Protein AF-A0A515LBI6-F1 (afdb_monomer)

Sequence (243 aa):
MAADPTYNLTALADRLGVEGRLPALAGKIRRARELHSLHTDLVMALESVAALDNLLLAPTDLSDHGKMITESALLNNAILLYARATKTASDERKGFDPRPRFDERQKAIHRELCDLRDAAIAHFGSGGVYSGEWQAELSILQFRGEDAKVAVVTRRQTVDKGLVKRVRAQIEAALPHFRDAYLGSLDELTDALQLEADTNADFSDEIGQHPLNLALFMKSEQAADEARRSFDSEHARGAVAHS

Secondary structure (DSSP, 8-state):
-PPPPPB-HHHHHHHHHHHT--HHHHHHHHHHHHHHHHHHHHHHHHHHHHHHHHHHHS---TT-HHHHHHHHHHHHHHHHHHHHHH-TTSGGGTT---GGGS-HHHHHHHHHHHHHHHS-GGG--S-SS--S-SEEEEEEEEEETTEEEEEEEEEE----HHHHHHHHHHHHHHHHHHHHHHHHHHHHHHHHHHHHHHH-TTHHHHHHTSB--HHHHTTSHHHHHHHHHHTTTTT--------

pLDDT: mean 85.32, std 14.06, range [39.69, 97.94]

Radius of gyration: 24.5 Å; Cα contacts (8 Å, |Δi|>4): 237; chains: 1; bounding box: 66×39×68 Å

Nearest PDB structures (foldseek):
  8ieq-assembly1_A  TM=2.342E-01  e=9.214E-01  Homo sapiens
  4uc7-assembly1_A  TM=1.444E-01  e=1.066E+00  Human respiratory syncytial virus A2
  5a7d-assembly4_N  TM=3.416E-01  e=6.768E+00  Drosophila melanogaster
  4rnd-assembly1_A  TM=1.640E-01  e=3.108E+00  Saccharomyces cerevisiae S288C
  6wzg-assembly1_R  TM=1.376E-01  e=6.140E+00  Homo sapiens

Structure (mmCIF, N/CA/C/O backbone):
data_AF-A0A515LBI6-F1
#
_entry.id   AF-A0A515LBI6-F1
#
loop_
_atom_site.group_PDB
_atom_site.id
_atom_site.type_symbol
_atom_site.label_atom_id
_atom_site.label_alt_id
_atom_site.label_comp_id
_atom_site.label_asym_id
_atom_site.label_entity_id
_atom_site.label_seq_id
_atom_site.pdbx_PDB_ins_code
_atom_site.Cartn_x
_atom_site.Cartn_y
_atom_site.Cartn_z
_atom_site.occupancy
_atom_site.B_iso_or_equiv
_atom_site.auth_seq_id
_atom_site.auth_comp_id
_atom_site.auth_asym_id
_atom_site.auth_atom_id
_atom_site.pdbx_PDB_model_num
ATOM 1 N N . MET A 1 1 ? 3.483 21.268 26.890 1.00 42.78 1 MET A N 1
ATOM 2 C CA . MET A 1 1 ? 2.192 20.552 26.861 1.00 42.78 1 MET A CA 1
ATOM 3 C C . MET A 1 1 ? 2.514 19.087 27.041 1.00 42.78 1 MET A C 1
ATOM 5 O O . MET A 1 1 ? 3.472 18.641 26.419 1.00 42.78 1 MET A O 1
ATOM 9 N N . ALA A 1 2 ? 1.834 18.380 27.944 1.00 49.00 2 ALA A N 1
ATOM 10 C CA . ALA A 1 2 ? 1.951 16.924 27.957 1.00 49.00 2 ALA A CA 1
ATOM 11 C C . ALA A 1 2 ? 1.473 16.425 26.587 1.00 49.00 2 ALA A C 1
ATOM 13 O O . ALA A 1 2 ? 0.470 16.930 26.091 1.00 49.00 2 ALA A O 1
ATOM 14 N N . ALA A 1 3 ? 2.235 15.543 25.942 1.00 59.62 3 ALA A N 1
ATOM 15 C CA . ALA A 1 3 ? 1.787 14.930 24.699 1.00 59.62 3 ALA A CA 1
ATOM 16 C C . ALA A 1 3 ? 0.520 14.119 24.996 1.00 59.62 3 ALA A C 1
ATOM 18 O O . ALA A 1 3 ? 0.499 13.391 25.992 1.00 59.62 3 ALA A O 1
ATOM 19 N N . ASP A 1 4 ? -0.508 14.256 24.159 1.00 69.44 4 ASP A N 1
ATOM 20 C CA . ASP A 1 4 ? -1.747 13.502 24.327 1.00 69.44 4 ASP A CA 1
ATOM 21 C C . ASP A 1 4 ? -1.441 11.995 24.363 1.00 69.44 4 ASP A C 1
ATOM 23 O O . ASP A 1 4 ? -0.626 11.503 23.562 1.00 69.44 4 ASP A O 1
ATOM 27 N N . PRO A 1 5 ? -2.028 11.247 25.314 1.00 82.00 5 PRO A N 1
ATOM 28 C CA . PRO A 1 5 ? -1.739 9.832 25.462 1.00 82.00 5 PRO A CA 1
ATOM 29 C C . PRO A 1 5 ? -2.198 9.073 24.212 1.00 82.00 5 PRO A C 1
ATOM 31 O O . PRO A 1 5 ? -3.344 9.166 23.785 1.00 82.00 5 PRO A O 1
ATOM 34 N N . THR A 1 6 ? -1.282 8.315 23.607 1.00 89.62 6 THR A N 1
ATOM 35 C CA . THR A 1 6 ? -1.565 7.434 22.466 1.00 89.62 6 THR A CA 1
ATOM 36 C C . THR A 1 6 ? -1.642 5.994 22.963 1.00 89.62 6 THR A C 1
ATOM 38 O O . THR A 1 6 ? -0.788 5.574 23.744 1.00 89.62 6 THR A O 1
ATOM 41 N N . TYR A 1 7 ? -2.618 5.218 22.489 1.00 93.75 7 TYR A N 1
ATOM 42 C CA . TYR A 1 7 ? -2.823 3.825 22.902 1.00 93.75 7 TYR A CA 1
ATOM 43 C C . TYR A 1 7 ? -2.669 2.850 21.731 1.00 93.75 7 TYR A C 1
ATOM 45 O O . TYR A 1 7 ? -2.920 3.181 20.572 1.00 93.75 7 TYR A O 1
ATOM 53 N N . ASN A 1 8 ? -2.240 1.626 22.028 1.00 94.62 8 ASN A N 1
ATOM 54 C CA . ASN A 1 8 ? -1.986 0.581 21.048 1.00 94.62 8 ASN A CA 1
ATOM 55 C C . ASN A 1 8 ? -3.197 -0.353 20.908 1.00 94.62 8 ASN A C 1
ATOM 57 O O . ASN A 1 8 ? -3.261 -1.414 21.533 1.00 94.62 8 ASN A O 1
ATOM 61 N N . LEU A 1 9 ? -4.126 0.005 20.019 1.00 95.62 9 LEU A N 1
ATOM 62 C CA . LEU A 1 9 ? -5.296 -0.830 19.728 1.00 95.62 9 LEU A CA 1
ATOM 63 C C . LEU A 1 9 ? -4.926 -2.200 19.137 1.00 95.62 9 LEU A C 1
ATOM 65 O O . LEU A 1 9 ? -5.664 -3.161 19.326 1.00 95.62 9 LEU A O 1
ATOM 69 N N . THR A 1 10 ? -3.772 -2.334 18.468 1.00 95.56 10 THR A N 1
ATOM 70 C CA . THR A 1 10 ? -3.303 -3.651 17.999 1.00 95.56 10 THR A CA 1
ATOM 71 C C . THR A 1 10 ? -3.008 -4.574 19.180 1.00 95.56 10 THR A C 1
ATOM 73 O O . THR A 1 10 ? -3.482 -5.706 19.196 1.00 95.56 10 THR A O 1
ATOM 76 N N . ALA A 1 11 ? -2.286 -4.082 20.191 1.00 95.94 11 ALA A N 1
ATOM 77 C CA . ALA A 1 11 ? -1.997 -4.859 21.396 1.00 95.94 11 ALA A CA 1
ATOM 78 C C . ALA A 1 11 ? -3.281 -5.234 22.155 1.00 95.94 11 ALA A C 1
ATOM 80 O O . ALA A 1 11 ? -3.401 -6.368 22.621 1.00 95.94 11 ALA A O 1
ATOM 81 N N . LEU A 1 12 ? -4.255 -4.318 22.217 1.00 96.38 12 LEU A N 1
ATOM 82 C CA . LEU A 1 12 ? -5.585 -4.601 22.757 1.00 96.38 12 LEU A CA 1
ATOM 83 C C . LEU A 1 12 ? -6.277 -5.733 21.979 1.00 96.38 12 LEU A C 1
ATOM 85 O O . LEU A 1 12 ? -6.711 -6.713 22.576 1.00 96.38 12 LEU A O 1
ATOM 89 N N . ALA A 1 13 ? -6.342 -5.648 20.646 1.00 96.38 13 ALA A N 1
ATOM 90 C CA . ALA A 1 13 ? -6.991 -6.664 19.813 1.00 96.38 13 ALA A CA 1
ATOM 91 C C . ALA A 1 13 ? -6.342 -8.050 19.945 1.00 96.38 13 ALA A C 1
ATOM 93 O O . ALA A 1 13 ? -7.039 -9.070 19.931 1.00 96.38 13 ALA A O 1
ATOM 94 N N . ASP A 1 14 ? -5.016 -8.103 20.065 1.00 96.00 14 ASP A N 1
ATOM 95 C CA . ASP A 1 14 ? -4.280 -9.350 20.264 1.00 96.00 14 ASP A CA 1
ATOM 96 C C . ASP A 1 14 ? -4.600 -9.970 21.626 1.00 96.00 14 ASP A C 1
ATOM 98 O O . ASP A 1 14 ? -4.930 -11.157 21.686 1.00 96.00 14 ASP A O 1
ATOM 102 N N . ARG A 1 15 ? -4.621 -9.166 22.696 1.00 96.44 15 ARG A N 1
ATOM 103 C CA . ARG A 1 15 ? -5.039 -9.614 24.030 1.00 96.44 15 ARG A CA 1
ATOM 104 C C . ARG A 1 15 ? -6.483 -10.113 24.044 1.00 96.44 15 ARG A C 1
ATOM 106 O O . ARG A 1 15 ? -6.723 -11.234 24.484 1.00 96.44 15 ARG A O 1
ATOM 113 N N . LEU A 1 16 ? -7.421 -9.332 23.504 1.00 95.44 16 LEU A N 1
ATOM 114 C CA . LEU A 1 16 ? -8.831 -9.717 23.374 1.00 95.44 16 LEU A CA 1
ATOM 115 C C . LEU A 1 16 ? -8.979 -11.045 22.616 1.00 95.44 16 LEU A C 1
ATOM 117 O O . LEU A 1 16 ? -9.766 -11.904 23.004 1.00 95.44 16 LEU A O 1
ATOM 121 N N . GLY A 1 17 ? -8.165 -11.255 21.576 1.00 93.19 17 GLY A N 1
ATOM 122 C CA . GLY A 1 17 ? -8.112 -12.514 20.835 1.00 93.19 17 GLY A CA 1
ATOM 123 C C . GLY A 1 17 ? -7.633 -13.703 21.671 1.00 93.19 17 GLY A C 1
ATOM 124 O O . GLY A 1 17 ? -8.257 -14.760 21.616 1.00 93.19 17 GLY A O 1
ATOM 125 N N . VAL A 1 18 ? -6.558 -13.536 22.447 1.00 95.50 18 VAL A N 1
ATOM 126 C CA . VAL A 1 18 ? -6.026 -14.581 23.345 1.00 95.50 18 VAL A CA 1
ATOM 127 C C . VAL A 1 18 ? -7.024 -14.925 24.452 1.00 95.50 18 VAL A C 1
ATOM 129 O O . VAL A 1 18 ? -7.194 -16.094 24.788 1.00 95.50 18 VAL A O 1
ATOM 132 N N . GLU A 1 19 ? -7.710 -13.919 24.991 1.00 96.00 19 GLU A N 1
ATOM 133 C CA . GLU A 1 19 ? -8.706 -14.079 26.054 1.00 96.00 19 GLU A CA 1
ATOM 134 C C . GLU A 1 19 ? -10.083 -14.536 25.536 1.00 96.00 19 GLU A C 1
ATOM 136 O O . GLU A 1 19 ? -10.960 -14.868 26.332 1.00 96.00 19 GLU A O 1
ATOM 141 N N . GLY A 1 20 ? -10.301 -14.557 24.215 1.00 94.94 20 GLY A N 1
ATOM 142 C CA . GLY A 1 20 ? -11.592 -14.898 23.608 1.00 94.94 20 GLY A CA 1
ATOM 143 C C . GLY A 1 20 ? -12.695 -13.858 23.854 1.00 94.94 20 GLY A C 1
ATOM 144 O O . GLY A 1 20 ? -13.879 -14.191 23.792 1.00 94.94 20 GLY A O 1
ATOM 145 N N . ARG A 1 21 ? -12.323 -12.606 24.140 1.00 95.56 21 ARG A N 1
ATOM 146 C CA . ARG A 1 21 ? -13.229 -11.491 24.455 1.00 95.56 21 ARG A CA 1
ATOM 147 C C . ARG A 1 21 ? -13.410 -10.576 23.248 1.00 95.56 21 ARG A C 1
ATOM 149 O O . ARG A 1 21 ? -12.524 -10.466 22.406 1.00 95.56 21 ARG A O 1
ATOM 156 N N . LEU A 1 22 ? -14.573 -9.926 23.168 1.00 95.06 22 LEU A N 1
ATOM 157 C CA . LEU A 1 22 ? -14.917 -8.920 22.150 1.00 95.06 22 LEU A CA 1
ATOM 158 C C . LEU A 1 22 ? -14.420 -9.270 20.723 1.00 95.06 22 LEU A C 1
ATOM 160 O O . LEU A 1 22 ? -13.763 -8.451 20.070 1.00 95.06 22 LEU A O 1
ATOM 164 N N . PRO A 1 23 ? -14.707 -10.482 20.199 1.00 95.50 23 PRO A N 1
ATOM 165 C CA . PRO A 1 23 ? -14.128 -10.948 18.937 1.00 95.50 23 PRO A CA 1
ATOM 166 C C . PRO A 1 23 ? -14.504 -10.056 17.745 1.00 95.50 23 PRO A C 1
ATOM 168 O O . PRO A 1 23 ? -13.722 -9.925 16.803 1.00 95.50 23 PRO A O 1
ATOM 171 N N . ALA A 1 24 ? -15.674 -9.410 17.798 1.00 95.12 24 ALA A N 1
ATOM 172 C CA . ALA A 1 24 ? -16.118 -8.455 16.790 1.00 95.12 24 ALA A CA 1
ATOM 173 C C . ALA A 1 24 ? -15.231 -7.197 16.752 1.00 95.12 24 ALA A C 1
ATOM 175 O O . ALA A 1 24 ? -14.753 -6.826 15.679 1.00 95.12 24 ALA A O 1
ATOM 176 N N . LEU A 1 25 ? -14.950 -6.583 17.909 1.00 96.12 25 LEU A N 1
ATOM 177 C CA . LEU A 1 25 ? -14.071 -5.415 18.006 1.00 96.12 25 LEU A CA 1
ATOM 178 C C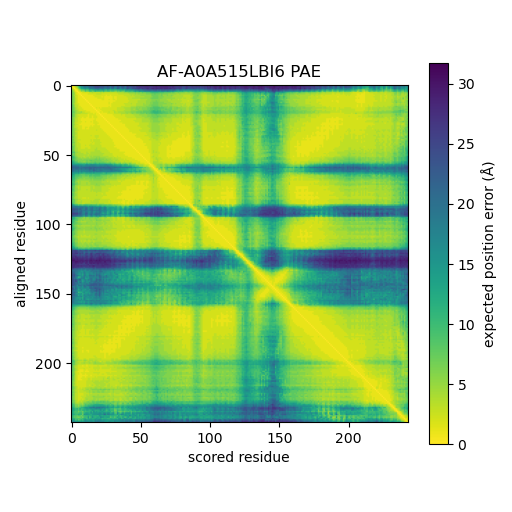 . LEU A 1 25 ? -12.638 -5.764 17.590 1.00 96.12 25 LEU A C 1
ATOM 180 O O . LEU A 1 25 ? -12.054 -5.084 16.746 1.00 96.12 25 LEU A O 1
ATOM 184 N N . ALA A 1 26 ? -12.086 -6.862 18.119 1.00 95.88 26 ALA A N 1
ATOM 185 C CA . ALA A 1 26 ? -10.747 -7.317 17.751 1.00 95.88 26 ALA A CA 1
ATOM 186 C C . ALA A 1 26 ? -10.632 -7.575 16.235 1.00 95.88 26 ALA A C 1
ATOM 188 O O . ALA A 1 26 ? -9.617 -7.248 15.616 1.00 95.88 26 ALA A O 1
ATOM 189 N N . GLY A 1 27 ? -11.688 -8.117 15.618 1.00 94.38 27 GLY A N 1
ATOM 190 C CA . GLY A 1 27 ? -11.795 -8.272 14.168 1.00 94.38 27 GLY A CA 1
ATOM 191 C C . GLY A 1 27 ? -11.756 -6.939 13.416 1.00 94.38 27 GLY A C 1
ATOM 192 O O . GLY A 1 27 ? -10.995 -6.812 12.458 1.00 94.38 27 GLY A O 1
ATOM 193 N N . LYS 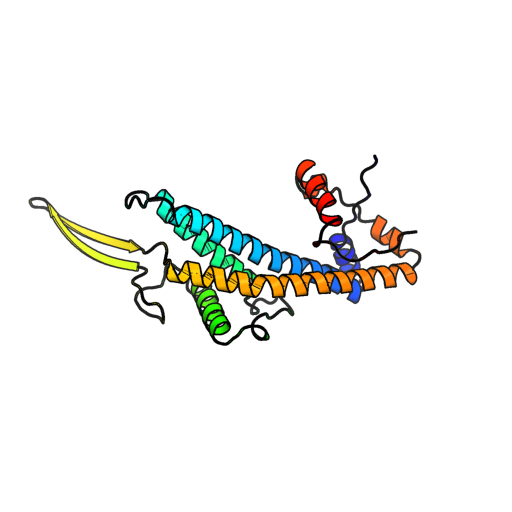A 1 28 ? -12.513 -5.931 13.867 1.00 95.50 28 LYS A N 1
ATOM 194 C CA . LYS A 1 28 ? -12.540 -4.589 13.255 1.00 95.50 28 LYS A CA 1
ATOM 195 C C . LYS A 1 28 ? -11.197 -3.867 13.356 1.00 95.50 28 LYS A C 1
ATOM 197 O O . LYS A 1 28 ? -10.741 -3.313 12.359 1.00 95.50 28 LYS A O 1
ATOM 202 N N . ILE A 1 29 ? -10.511 -3.956 14.500 1.00 95.38 29 ILE A N 1
ATOM 203 C CA . ILE A 1 29 ? -9.164 -3.385 14.671 1.00 95.38 29 ILE A CA 1
ATOM 204 C C . ILE A 1 29 ? -8.184 -3.997 13.661 1.00 95.38 29 ILE A C 1
ATOM 206 O O . ILE A 1 29 ? -7.480 -3.276 12.948 1.00 95.38 29 ILE A O 1
ATOM 210 N N . ARG A 1 30 ? -8.151 -5.335 13.563 1.00 93.75 30 ARG A N 1
ATOM 211 C CA . ARG A 1 30 ? -7.278 -6.034 12.604 1.00 93.75 30 ARG A CA 1
ATOM 212 C C . ARG A 1 30 ? -7.617 -5.650 11.169 1.00 93.75 30 ARG A C 1
ATOM 214 O O . ARG A 1 30 ? -6.712 -5.355 10.392 1.00 93.75 30 ARG A O 1
ATOM 221 N N . ARG A 1 31 ? -8.910 -5.580 10.846 1.00 92.12 31 ARG A N 1
ATOM 222 C CA . ARG A 1 31 ? -9.388 -5.236 9.510 1.00 92.12 31 ARG A CA 1
ATOM 223 C C . ARG A 1 31 ? -8.983 -3.827 9.079 1.00 92.12 31 ARG A C 1
ATOM 225 O O . ARG A 1 31 ? -8.510 -3.661 7.955 1.00 92.12 31 ARG A O 1
ATOM 232 N N . ALA A 1 32 ? -9.125 -2.835 9.957 1.00 93.12 32 ALA A N 1
ATOM 233 C CA . ALA A 1 32 ? -8.705 -1.465 9.672 1.00 93.12 32 ALA A CA 1
ATOM 234 C C . ALA A 1 32 ? -7.196 -1.385 9.391 1.00 93.12 32 ALA A C 1
ATOM 236 O O . ALA A 1 32 ? -6.773 -0.762 8.415 1.00 93.12 32 ALA A O 1
ATOM 237 N N . ARG A 1 33 ? -6.382 -2.096 10.184 1.00 92.00 33 ARG A N 1
ATOM 238 C CA . ARG A 1 33 ? -4.928 -2.195 9.977 1.00 92.00 33 ARG A CA 1
ATOM 239 C C . ARG A 1 33 ? -4.570 -2.862 8.646 1.00 92.00 33 ARG A C 1
ATOM 241 O O . ARG A 1 33 ? -3.693 -2.376 7.937 1.00 92.00 33 ARG A O 1
ATOM 248 N N . GLU A 1 34 ? -5.226 -3.969 8.306 1.00 90.88 34 GLU A N 1
ATOM 249 C CA . GLU A 1 34 ? -5.017 -4.674 7.036 1.00 90.88 34 GLU A CA 1
ATOM 250 C C . GLU A 1 34 ? -5.327 -3.770 5.838 1.00 90.88 34 GLU A C 1
ATOM 252 O O . GLU A 1 34 ? -4.499 -3.635 4.940 1.00 90.88 34 GLU A O 1
ATOM 257 N N . LEU A 1 35 ? -6.487 -3.105 5.836 1.00 92.38 35 LEU A N 1
ATOM 258 C CA . LEU A 1 35 ? -6.879 -2.196 4.756 1.00 92.38 35 LEU A CA 1
ATOM 259 C C . LEU A 1 35 ? -5.941 -0.992 4.643 1.00 92.38 35 LEU A C 1
ATOM 261 O O . LEU A 1 35 ? -5.572 -0.624 3.527 1.00 92.38 35 LEU A O 1
ATOM 265 N N . HIS A 1 36 ? -5.499 -0.432 5.772 1.00 92.38 36 HIS A N 1
ATOM 266 C CA . HIS A 1 36 ? -4.485 0.619 5.780 1.00 92.38 36 HIS A CA 1
ATOM 267 C C . HIS A 1 36 ? -3.175 0.145 5.132 1.00 92.38 36 HIS A C 1
ATOM 269 O O . HIS A 1 36 ? -2.624 0.841 4.285 1.00 92.38 36 HIS A O 1
ATOM 275 N N . SER A 1 37 ? -2.706 -1.065 5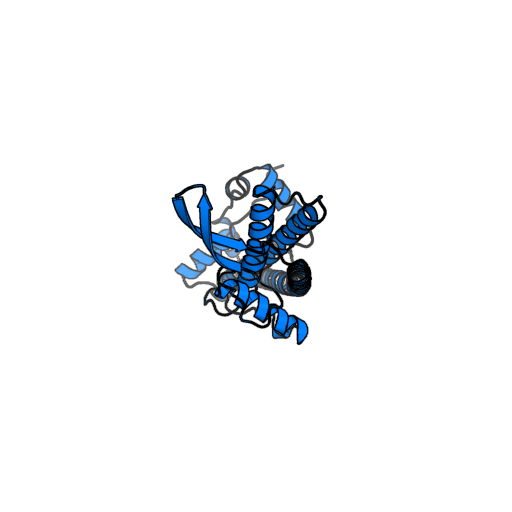.459 1.00 92.50 37 SER A N 1
ATOM 276 C CA . SER A 1 37 ? -1.502 -1.639 4.844 1.00 92.50 37 SER A CA 1
ATOM 277 C C . SER A 1 37 ? -1.642 -1.789 3.326 1.00 92.50 37 SER A C 1
ATOM 279 O O . SER A 1 37 ? -0.722 -1.436 2.595 1.00 92.50 37 SER A O 1
ATOM 281 N N . LEU A 1 38 ? -2.786 -2.282 2.838 1.00 92.62 38 LEU A N 1
ATOM 282 C CA . LEU A 1 38 ? -3.031 -2.443 1.398 1.00 92.62 38 LEU A CA 1
ATOM 283 C C . LEU A 1 38 ? -3.128 -1.090 0.675 1.00 92.62 38 LEU A C 1
ATOM 285 O O . LEU A 1 38 ? -2.668 -0.958 -0.458 1.00 92.62 38 LEU A O 1
ATOM 289 N N . HIS A 1 39 ? -3.707 -0.077 1.322 1.00 94.19 39 HIS A N 1
ATOM 290 C CA . HIS A 1 39 ? -3.714 1.288 0.804 1.00 94.19 39 HIS A CA 1
ATOM 291 C C . HIS A 1 39 ? -2.287 1.851 0.699 1.00 94.19 39 HIS A C 1
ATOM 293 O O . HIS A 1 39 ? -1.906 2.361 -0.354 1.00 94.19 39 HIS A O 1
ATOM 299 N N . THR A 1 40 ? -1.476 1.701 1.748 1.00 94.19 40 THR A N 1
ATOM 300 C CA . THR A 1 40 ? -0.077 2.157 1.769 1.00 94.19 40 THR A CA 1
ATOM 301 C C . THR A 1 40 ? 0.764 1.489 0.680 1.00 94.19 40 THR A C 1
ATOM 303 O O . THR A 1 40 ? 1.585 2.153 0.050 1.00 94.19 40 THR A O 1
ATOM 306 N N . ASP A 1 41 ? 0.518 0.214 0.371 1.00 95.75 41 ASP A N 1
ATOM 307 C CA . ASP A 1 41 ? 1.153 -0.465 -0.765 1.00 95.75 41 ASP A CA 1
ATOM 308 C C . ASP A 1 41 ? 0.884 0.243 -2.094 1.00 95.75 41 ASP A C 1
ATOM 310 O O . ASP A 1 41 ? 1.805 0.431 -2.889 1.00 95.75 41 ASP A O 1
ATOM 314 N N . LEU A 1 42 ? -0.361 0.662 -2.338 1.00 96.88 42 LEU A N 1
ATOM 315 C CA . LEU A 1 42 ? -0.724 1.386 -3.557 1.00 96.88 42 LEU A CA 1
ATOM 316 C C . LEU A 1 42 ? -0.131 2.795 -3.596 1.00 96.88 42 LEU A C 1
ATOM 318 O O . LEU A 1 42 ? 0.281 3.232 -4.670 1.00 96.88 42 LEU A O 1
ATOM 322 N N . VAL A 1 43 ? -0.038 3.481 -2.452 1.00 97.12 43 VAL A N 1
ATOM 323 C CA . VAL A 1 43 ? 0.651 4.779 -2.354 1.00 97.12 43 VAL A CA 1
ATOM 324 C C . VAL A 1 43 ? 2.124 4.623 -2.733 1.00 97.12 43 VAL A C 1
ATOM 326 O O . VAL A 1 43 ? 2.590 5.279 -3.662 1.00 97.12 43 VAL A O 1
ATOM 329 N N . MET A 1 44 ? 2.834 3.678 -2.111 1.00 97.75 44 MET A N 1
ATOM 330 C CA . MET A 1 44 ? 4.243 3.406 -2.423 1.00 97.75 44 MET A CA 1
ATOM 331 C C . MET A 1 44 ? 4.442 2.933 -3.873 1.00 97.75 44 MET A C 1
ATOM 333 O O . MET A 1 44 ? 5.457 3.241 -4.505 1.00 97.75 44 MET A O 1
ATOM 337 N N . ALA A 1 45 ? 3.480 2.191 -4.433 1.00 97.88 45 ALA A N 1
ATOM 338 C CA . ALA A 1 45 ? 3.505 1.805 -5.840 1.00 97.88 45 ALA A CA 1
ATOM 339 C C . ALA A 1 45 ? 3.406 3.038 -6.752 1.00 97.88 45 ALA A C 1
ATOM 341 O O . ALA A 1 45 ? 4.186 3.162 -7.696 1.00 97.88 45 ALA A O 1
ATOM 342 N N . LEU A 1 46 ? 2.493 3.969 -6.456 1.00 97.88 46 LEU A N 1
ATOM 343 C CA . LEU A 1 46 ? 2.330 5.210 -7.214 1.00 97.88 46 LEU A CA 1
ATOM 344 C C . LEU A 1 46 ? 3.577 6.099 -7.129 1.00 97.88 46 LEU A C 1
ATOM 346 O O . LEU A 1 46 ? 4.024 6.623 -8.150 1.00 97.88 46 LEU A O 1
ATOM 350 N N . GLU A 1 47 ? 4.169 6.222 -5.942 1.00 97.81 47 GLU A N 1
ATOM 351 C CA . GLU A 1 47 ? 5.430 6.941 -5.724 1.00 97.81 47 GLU A CA 1
ATOM 352 C C . GLU A 1 47 ? 6.586 6.312 -6.511 1.00 97.81 47 GLU A C 1
ATOM 354 O O . GLU A 1 47 ? 7.362 7.027 -7.145 1.00 97.81 47 GLU A O 1
ATOM 359 N N . SER A 1 48 ? 6.658 4.977 -6.559 1.00 97.88 48 SER A N 1
ATOM 360 C CA . SER A 1 48 ? 7.657 4.258 -7.362 1.00 97.88 48 SER A CA 1
ATOM 361 C C . SER A 1 48 ? 7.521 4.581 -8.853 1.00 97.88 48 SER A C 1
ATOM 363 O O . SER A 1 48 ? 8.520 4.817 -9.533 1.00 97.88 48 SER A O 1
ATOM 365 N N . VAL A 1 49 ? 6.288 4.651 -9.370 1.00 96.69 49 VAL A N 1
ATOM 366 C CA . VAL A 1 49 ? 6.038 5.030 -10.771 1.00 96.69 49 VAL A CA 1
ATOM 367 C C . VAL A 1 49 ? 6.313 6.515 -11.016 1.00 96.69 49 VAL A C 1
ATOM 369 O O . VAL A 1 49 ? 6.828 6.870 -12.071 1.00 96.69 49 VAL A O 1
ATOM 372 N N . ALA A 1 50 ? 6.027 7.398 -10.056 1.00 96.06 50 ALA A N 1
ATOM 373 C CA . ALA A 1 50 ? 6.377 8.817 -10.151 1.00 96.06 50 ALA A CA 1
ATOM 374 C C . ALA A 1 50 ? 7.894 9.041 -10.191 1.00 96.06 50 ALA A C 1
ATOM 376 O O . ALA A 1 50 ? 8.380 9.798 -11.032 1.00 96.06 50 ALA A O 1
ATOM 377 N N . ALA A 1 51 ? 8.651 8.337 -9.348 1.00 95.94 51 ALA A N 1
ATOM 378 C CA . ALA A 1 51 ? 10.108 8.345 -9.401 1.00 95.94 51 ALA A CA 1
ATOM 379 C C . ALA A 1 51 ? 10.626 7.820 -10.751 1.00 95.94 51 ALA A C 1
ATOM 381 O O . ALA A 1 51 ? 11.536 8.410 -11.334 1.00 95.94 51 ALA A O 1
ATOM 382 N N . LEU A 1 52 ? 10.012 6.756 -11.282 1.00 94.62 52 LEU A N 1
ATOM 383 C CA . LEU A 1 52 ? 10.360 6.212 -12.593 1.00 94.62 52 LEU A CA 1
ATOM 384 C C . LEU A 1 52 ? 10.090 7.210 -13.725 1.00 94.62 52 LEU A C 1
ATOM 386 O O . LEU A 1 52 ? 10.956 7.413 -14.570 1.00 94.62 52 LEU A O 1
ATOM 390 N N . ASP A 1 53 ? 8.932 7.872 -13.732 1.00 92.88 53 ASP A N 1
ATOM 391 C CA . ASP A 1 53 ? 8.615 8.883 -14.745 1.00 92.88 53 ASP A CA 1
ATOM 392 C C . ASP A 1 53 ? 9.640 10.026 -14.739 1.00 92.88 53 ASP A C 1
ATOM 394 O O . ASP A 1 53 ? 10.090 10.448 -15.804 1.00 92.88 53 ASP A O 1
ATOM 398 N N . ASN A 1 54 ? 10.098 10.459 -13.560 1.00 91.44 54 ASN A N 1
ATOM 399 C CA . ASN A 1 54 ? 11.158 11.464 -13.449 1.00 91.44 54 ASN A CA 1
ATOM 400 C C . ASN A 1 54 ? 12.483 10.993 -14.077 1.00 91.44 54 ASN A C 1
ATOM 402 O O . ASN A 1 54 ? 13.142 11.769 -14.771 1.00 91.44 54 ASN A O 1
ATOM 406 N N . LEU A 1 55 ? 12.866 9.724 -13.893 1.00 90.44 55 LEU A N 1
ATOM 407 C CA . LEU A 1 55 ? 14.064 9.156 -14.529 1.00 90.44 55 LEU A CA 1
ATOM 408 C C . LEU A 1 55 ? 13.922 9.047 -16.053 1.00 90.44 55 LEU A C 1
ATOM 410 O O . LEU A 1 55 ? 14.878 9.315 -16.788 1.00 90.44 55 LEU A O 1
ATOM 414 N N . LEU A 1 56 ? 12.724 8.708 -16.534 1.00 87.56 56 LEU A N 1
ATOM 415 C CA . LEU A 1 56 ? 12.424 8.577 -17.961 1.00 87.56 56 LEU A CA 1
ATOM 416 C C . LEU A 1 56 ? 12.394 9.925 -18.703 1.00 87.56 56 LEU A C 1
ATOM 418 O O . LEU A 1 56 ? 12.522 9.936 -19.932 1.00 87.56 56 LEU A O 1
ATOM 422 N N . LEU A 1 57 ? 12.224 11.043 -17.986 1.00 87.19 57 LEU A N 1
ATOM 423 C CA . LEU A 1 57 ? 12.328 12.403 -18.530 1.00 87.19 57 LEU A CA 1
ATOM 424 C C . LEU A 1 57 ? 13.782 12.863 -18.707 1.00 87.19 57 LEU A C 1
ATOM 426 O O . LEU A 1 57 ? 14.053 13.709 -19.561 1.00 87.19 57 LEU A O 1
ATOM 430 N N . ALA A 1 58 ? 14.722 12.315 -17.932 1.00 83.44 58 ALA A N 1
ATOM 431 C CA . ALA A 1 58 ? 16.136 12.643 -18.067 1.00 83.44 58 ALA A CA 1
ATOM 432 C C . ALA A 1 58 ? 16.713 12.071 -19.382 1.00 83.44 58 ALA A C 1
ATOM 434 O O . ALA A 1 58 ? 16.325 10.966 -19.787 1.00 83.44 58 ALA A O 1
ATOM 435 N N . PRO A 1 59 ? 17.675 12.761 -20.035 1.00 77.06 59 PRO A N 1
ATOM 436 C CA . PRO A 1 59 ? 18.361 12.249 -21.220 1.00 77.06 59 PRO A CA 1
ATOM 437 C C . PRO A 1 59 ? 18.833 10.802 -21.027 1.00 77.06 59 PRO A C 1
ATOM 439 O O . PRO A 1 59 ? 19.245 10.397 -19.937 1.00 77.06 59 PRO A O 1
ATOM 442 N N . THR A 1 60 ? 18.710 9.989 -22.074 1.00 71.94 60 THR A N 1
ATOM 443 C CA . THR A 1 60 ? 19.105 8.577 -22.018 1.00 71.94 60 THR A CA 1
ATOM 444 C C . THR A 1 60 ? 20.556 8.445 -22.452 1.00 71.94 60 THR A C 1
ATOM 446 O O . THR A 1 60 ? 20.852 8.546 -23.640 1.00 71.94 60 THR A O 1
ATOM 449 N N . ASP A 1 61 ? 21.445 8.202 -21.494 1.00 77.06 61 ASP A N 1
ATOM 450 C CA . ASP A 1 61 ? 22.754 7.624 -21.774 1.00 77.06 61 ASP A CA 1
ATOM 451 C C . ASP A 1 61 ? 22.596 6.099 -21.809 1.00 77.06 61 ASP A C 1
ATOM 453 O O . ASP A 1 61 ? 22.300 5.463 -20.799 1.00 77.06 61 ASP A O 1
ATOM 457 N N . LEU A 1 62 ? 22.755 5.507 -22.995 1.00 69.81 62 LEU A N 1
ATOM 458 C CA . LEU A 1 62 ? 22.625 4.059 -23.197 1.00 69.81 62 LEU A CA 1
ATOM 459 C C . LEU A 1 62 ? 23.747 3.256 -22.519 1.00 69.81 62 LEU A C 1
ATOM 461 O O . LEU A 1 62 ? 23.669 2.031 -22.475 1.00 69.81 62 LEU A O 1
ATOM 465 N N . SER A 1 63 ? 24.780 3.923 -22.002 1.00 75.69 63 SER A N 1
ATOM 466 C CA . SER A 1 63 ? 25.850 3.311 -21.215 1.00 75.69 63 SER A CA 1
AT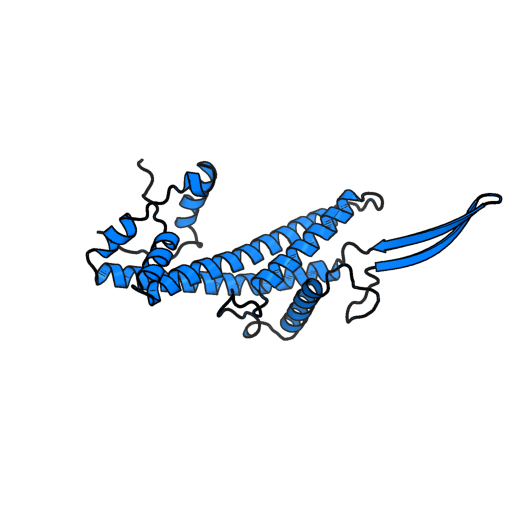OM 467 C C . SER A 1 63 ? 25.644 3.432 -19.699 1.00 75.69 63 SER A C 1
ATOM 469 O O . SER A 1 63 ? 26.387 2.808 -18.933 1.00 75.69 63 SER A O 1
ATOM 471 N N . ASP A 1 64 ? 24.614 4.156 -19.246 1.00 82.88 64 ASP A N 1
ATOM 472 C CA . ASP A 1 64 ? 24.300 4.305 -17.825 1.00 82.88 64 ASP A CA 1
ATOM 473 C C . ASP A 1 64 ? 23.530 3.084 -17.295 1.00 82.88 64 ASP A C 1
ATOM 475 O O . ASP A 1 64 ? 22.302 3.051 -17.167 1.00 82.88 64 ASP A O 1
ATOM 479 N N . HIS A 1 65 ? 24.296 2.045 -16.970 1.00 81.81 65 HIS A N 1
ATOM 480 C CA . HIS A 1 65 ? 23.784 0.807 -16.391 1.00 81.81 65 HIS A CA 1
ATOM 481 C C . HIS A 1 65 ? 23.087 1.049 -15.041 1.00 81.81 65 HIS A C 1
ATOM 483 O O . HIS A 1 65 ? 22.134 0.344 -14.712 1.00 81.81 65 HIS A O 1
ATOM 489 N N . GLY A 1 66 ? 23.527 2.049 -14.267 1.00 85.00 66 GLY A N 1
ATOM 490 C CA . GLY A 1 66 ? 22.926 2.396 -12.978 1.00 85.00 66 GLY A CA 1
ATOM 491 C C . GLY A 1 66 ? 21.501 2.916 -13.143 1.00 85.00 66 GLY A C 1
ATOM 492 O O . GLY A 1 66 ? 20.587 2.455 -12.449 1.00 85.00 66 GLY A O 1
ATOM 493 N N . LYS A 1 67 ? 21.287 3.801 -14.122 1.00 85.94 67 LYS A N 1
ATOM 494 C CA . LYS A 1 67 ? 19.951 4.266 -14.509 1.00 85.94 67 LYS A CA 1
ATOM 495 C C . LYS A 1 67 ? 19.062 3.105 -14.944 1.00 85.94 67 LYS A C 1
ATOM 497 O O . LYS A 1 67 ? 17.980 2.945 -14.389 1.00 85.94 67 LYS A O 1
ATOM 502 N N . MET A 1 68 ? 19.534 2.248 -15.851 1.00 82.62 68 MET A N 1
ATOM 503 C CA . MET A 1 68 ? 18.756 1.101 -16.349 1.00 82.62 68 MET A CA 1
ATOM 504 C C . MET A 1 68 ? 18.333 0.128 -15.234 1.00 82.62 68 MET A C 1
ATOM 506 O O . MET A 1 68 ? 17.198 -0.357 -15.226 1.00 82.62 68 MET A O 1
ATOM 510 N N . ILE A 1 69 ? 19.227 -0.149 -14.276 1.00 85.88 69 ILE A N 1
ATOM 511 C CA . ILE A 1 69 ? 18.932 -0.990 -13.105 1.00 85.88 69 ILE A CA 1
ATOM 512 C C . ILE A 1 69 ? 17.884 -0.318 -12.215 1.00 85.88 69 ILE A C 1
ATOM 514 O O . ILE A 1 69 ? 16.937 -0.974 -11.782 1.00 85.88 69 ILE A O 1
ATOM 518 N N . THR A 1 70 ? 18.029 0.985 -11.967 1.00 90.81 70 THR A N 1
ATOM 519 C CA . THR A 1 70 ? 17.103 1.753 -11.123 1.00 90.81 70 THR A CA 1
ATOM 520 C C . THR A 1 70 ? 15.709 1.811 -11.743 1.00 90.81 70 THR A C 1
ATOM 522 O O . THR A 1 70 ? 14.717 1.561 -11.063 1.00 90.81 70 THR A O 1
ATOM 525 N N . GLU A 1 71 ? 15.626 2.069 -13.048 1.00 89.75 71 GLU A N 1
ATOM 526 C CA . GLU A 1 71 ? 14.377 2.077 -13.806 1.00 89.75 71 GLU A CA 1
ATOM 527 C C . GLU A 1 71 ? 13.646 0.726 -13.713 1.00 89.75 71 GLU A C 1
ATOM 529 O O . GLU A 1 71 ? 12.457 0.671 -13.387 1.00 89.75 71 GLU A O 1
ATOM 534 N N . SER A 1 72 ? 14.379 -0.373 -13.926 1.00 87.00 72 SER A N 1
ATOM 535 C CA . SER A 1 72 ? 13.847 -1.732 -13.787 1.00 87.00 72 SER A CA 1
ATOM 536 C C . SER A 1 72 ? 13.377 -2.016 -12.356 1.00 87.00 72 SER A C 1
ATOM 538 O O . SER A 1 72 ? 12.275 -2.526 -12.154 1.00 87.00 72 SER A O 1
ATOM 540 N N . ALA A 1 73 ? 14.174 -1.650 -11.348 1.00 90.62 73 ALA A N 1
ATOM 541 C CA . ALA A 1 73 ? 13.841 -1.856 -9.941 1.00 90.62 73 ALA A CA 1
ATOM 542 C C . ALA A 1 73 ? 12.557 -1.118 -9.532 1.00 90.62 73 ALA A C 1
ATOM 544 O O . ALA A 1 73 ? 11.702 -1.712 -8.875 1.00 90.62 73 ALA A O 1
ATOM 545 N N . LEU A 1 74 ? 12.385 0.137 -9.958 1.00 94.94 74 LEU A N 1
ATOM 546 C CA . LEU A 1 74 ? 11.191 0.933 -9.662 1.00 94.94 74 LEU A CA 1
ATOM 547 C C . LEU A 1 74 ? 9.932 0.348 -10.310 1.00 94.94 74 LEU A C 1
ATOM 549 O O . LEU A 1 74 ? 8.901 0.233 -9.646 1.00 94.94 74 LEU A O 1
ATOM 553 N N . LEU A 1 75 ? 10.018 -0.075 -11.576 1.00 92.44 75 LEU A N 1
ATOM 554 C CA . LEU A 1 75 ? 8.902 -0.724 -12.267 1.00 92.44 75 LEU A CA 1
ATOM 555 C C . LEU A 1 75 ? 8.516 -2.047 -11.591 1.00 92.44 75 LEU A C 1
ATOM 557 O O . LEU A 1 75 ? 7.339 -2.280 -11.310 1.00 92.44 75 LEU A O 1
ATOM 561 N N . ASN A 1 76 ? 9.506 -2.889 -11.285 1.00 90.81 76 ASN A N 1
ATOM 562 C CA . ASN A 1 76 ? 9.291 -4.159 -10.593 1.00 90.81 76 ASN A CA 1
ATOM 563 C C . ASN A 1 76 ? 8.649 -3.939 -9.217 1.00 90.81 76 ASN A C 1
ATOM 565 O O . ASN A 1 76 ? 7.699 -4.639 -8.867 1.00 90.81 76 ASN A O 1
ATOM 569 N N . ASN A 1 77 ? 9.129 -2.951 -8.455 1.00 94.75 77 ASN A N 1
ATOM 570 C CA . ASN A 1 77 ? 8.584 -2.613 -7.143 1.00 94.75 77 ASN A CA 1
ATOM 571 C C . ASN A 1 77 ? 7.127 -2.140 -7.236 1.00 94.75 77 ASN A C 1
ATOM 573 O O . ASN A 1 77 ? 6.283 -2.614 -6.480 1.00 94.75 77 ASN A O 1
ATOM 577 N N . ALA A 1 78 ? 6.804 -1.274 -8.201 1.00 96.25 78 ALA A N 1
ATOM 578 C CA . ALA A 1 78 ? 5.436 -0.811 -8.417 1.00 96.25 78 ALA A CA 1
ATOM 579 C C . ALA A 1 78 ? 4.472 -1.966 -8.739 1.00 96.25 78 ALA A C 1
ATOM 581 O O . ALA A 1 78 ? 3.394 -2.057 -8.152 1.00 96.25 78 ALA A O 1
ATOM 582 N N . ILE A 1 79 ? 4.870 -2.879 -9.632 1.00 93.44 79 ILE A N 1
ATOM 583 C CA . ILE A 1 79 ? 4.061 -4.050 -10.005 1.00 93.44 79 ILE A CA 1
ATOM 584 C C . ILE A 1 79 ? 3.906 -5.005 -8.812 1.00 93.44 79 ILE A C 1
ATOM 586 O O . ILE A 1 79 ? 2.802 -5.488 -8.549 1.00 93.44 79 ILE A O 1
ATOM 590 N N . LEU A 1 80 ? 4.990 -5.254 -8.067 1.00 93.00 80 LEU A N 1
ATOM 591 C CA . LEU A 1 80 ? 4.976 -6.087 -6.865 1.00 93.00 80 LEU A CA 1
ATOM 592 C C . LEU A 1 80 ? 3.997 -5.533 -5.826 1.00 93.00 80 LEU A C 1
ATOM 594 O O . LEU A 1 80 ? 3.133 -6.274 -5.363 1.00 93.00 80 LEU A O 1
ATOM 598 N N . LEU A 1 81 ? 4.113 -4.249 -5.482 1.00 95.25 81 LEU A N 1
ATOM 599 C CA . LEU A 1 81 ? 3.264 -3.584 -4.496 1.00 95.25 81 LEU A CA 1
ATOM 600 C C . LEU A 1 81 ? 1.802 -3.528 -4.949 1.00 95.25 81 LEU A C 1
ATOM 602 O O . LEU A 1 81 ? 0.911 -3.853 -4.169 1.00 95.25 81 LEU A O 1
ATOM 606 N N . TYR A 1 82 ? 1.541 -3.236 -6.226 1.00 95.25 82 TYR A N 1
ATOM 607 C CA . TYR A 1 82 ? 0.189 -3.299 -6.783 1.00 95.25 82 TYR A CA 1
ATOM 608 C C . TYR A 1 82 ? -0.425 -4.699 -6.646 1.00 95.25 82 TYR A C 1
ATOM 610 O O . TYR A 1 82 ? -1.547 -4.852 -6.154 1.00 95.25 82 TYR A O 1
ATOM 618 N N . ALA A 1 83 ? 0.297 -5.747 -7.049 1.00 92.31 83 ALA A N 1
ATOM 619 C CA . ALA A 1 83 ? -0.183 -7.120 -6.917 1.00 92.31 83 ALA A CA 1
ATOM 620 C C . ALA A 1 83 ? -0.310 -7.528 -5.437 1.00 92.31 83 ALA A C 1
ATOM 622 O O . ALA A 1 83 ? -1.237 -8.253 -5.058 1.00 92.31 83 ALA A O 1
ATOM 623 N N . ARG A 1 84 ? 0.581 -7.022 -4.573 1.00 89.06 84 ARG A N 1
ATOM 624 C CA . ARG A 1 84 ? 0.513 -7.208 -3.122 1.00 89.06 84 ARG A CA 1
ATOM 625 C C . ARG A 1 84 ? -0.689 -6.490 -2.499 1.00 89.06 84 ARG A C 1
ATOM 627 O O . ARG A 1 84 ? -1.212 -6.999 -1.524 1.00 89.06 84 ARG A O 1
ATOM 634 N N . ALA A 1 85 ? -1.191 -5.408 -3.072 1.00 91.38 85 ALA A N 1
ATOM 635 C CA . ALA A 1 85 ? -2.425 -4.791 -2.598 1.00 91.38 85 ALA A CA 1
ATOM 636 C C . ALA A 1 85 ? -3.681 -5.505 -3.130 1.00 91.38 85 ALA A C 1
ATOM 638 O O . ALA A 1 85 ? -4.680 -5.640 -2.428 1.00 91.38 85 ALA A O 1
ATOM 639 N N . THR A 1 86 ? -3.650 -5.965 -4.387 1.00 91.12 86 THR A N 1
ATOM 640 C CA . THR A 1 86 ? -4.878 -6.276 -5.145 1.00 91.12 86 THR A CA 1
ATOM 641 C C . THR A 1 86 ? -5.149 -7.758 -5.395 1.00 91.12 86 THR A C 1
ATOM 643 O O . THR A 1 86 ? -6.298 -8.125 -5.643 1.00 91.12 86 THR A O 1
ATOM 646 N N . LYS A 1 87 ? -4.139 -8.636 -5.344 1.00 84.81 87 LYS A N 1
ATOM 647 C CA . LYS A 1 87 ? -4.337 -10.069 -5.614 1.00 84.81 87 LYS A CA 1
ATOM 648 C C . LYS A 1 87 ? -4.955 -10.764 -4.399 1.00 84.81 87 LYS A C 1
ATOM 650 O O . LYS A 1 87 ? -4.324 -10.879 -3.355 1.00 84.81 87 LYS A O 1
ATOM 655 N N . THR A 1 88 ? -6.174 -11.270 -4.536 1.00 70.94 88 THR A N 1
ATOM 656 C CA . THR A 1 88 ? -6.986 -11.820 -3.432 1.00 70.94 88 THR A CA 1
ATOM 657 C C . THR A 1 88 ? -6.657 -13.264 -3.034 1.00 70.94 88 THR A C 1
ATOM 659 O O . THR A 1 88 ? -7.257 -13.789 -2.104 1.00 70.94 88 THR A O 1
ATOM 662 N N . ALA A 1 89 ? -5.712 -13.918 -3.717 1.00 62.09 89 ALA A N 1
ATOM 663 C CA . ALA A 1 89 ? -5.435 -15.349 -3.555 1.00 62.09 89 ALA A CA 1
ATOM 664 C C . ALA A 1 89 ? -4.605 -15.727 -2.310 1.00 62.09 89 ALA A C 1
ATOM 666 O O . ALA A 1 89 ? -4.427 -16.913 -2.061 1.00 62.09 89 ALA A O 1
ATOM 667 N N . SER A 1 90 ? -4.067 -14.769 -1.546 1.00 56.16 90 SER A N 1
ATOM 668 C CA . SER A 1 90 ? -3.390 -15.085 -0.281 1.00 56.16 90 SER A CA 1
ATOM 669 C C . SER A 1 90 ? -4.386 -15.061 0.881 1.00 56.16 90 SER A C 1
ATOM 671 O O . SER A 1 90 ? -5.084 -14.058 1.058 1.00 56.16 90 SER A O 1
ATOM 673 N N . ASP A 1 91 ? -4.380 -16.103 1.715 1.00 51.03 91 ASP A N 1
ATOM 674 C CA . ASP A 1 91 ? -5.236 -16.254 2.907 1.00 51.03 91 ASP A CA 1
ATOM 675 C C . ASP A 1 91 ? -5.168 -15.075 3.899 1.00 51.03 91 ASP A C 1
ATOM 677 O O . ASP A 1 91 ? -6.091 -14.864 4.686 1.00 51.03 91 ASP A O 1
ATOM 681 N N . GLU A 1 92 ? -4.113 -14.261 3.826 1.00 49.91 92 GLU A N 1
ATOM 682 C CA . GLU A 1 92 ? -3.891 -13.057 4.637 1.00 49.91 92 GLU A CA 1
ATOM 683 C C . GLU A 1 92 ? -4.836 -11.880 4.311 1.00 49.91 92 GLU A C 1
ATOM 685 O O . GLU A 1 92 ? -4.809 -10.872 5.007 1.00 49.91 92 GLU A O 1
ATOM 690 N N . ARG A 1 93 ? -5.660 -11.957 3.252 1.00 55.41 93 ARG A N 1
ATOM 691 C CA . ARG A 1 93 ? -6.357 -10.776 2.681 1.00 55.41 93 ARG A CA 1
ATOM 692 C C . ARG A 1 93 ? -7.876 -10.802 2.763 1.00 55.41 93 ARG A C 1
ATOM 694 O O . ARG A 1 93 ? -8.527 -10.031 2.053 1.00 55.41 93 ARG A O 1
ATOM 701 N N . LYS A 1 94 ? -8.437 -11.695 3.585 1.00 55.69 94 LYS A N 1
ATOM 702 C CA . LYS A 1 94 ? -9.879 -11.956 3.748 1.00 55.69 94 LYS A CA 1
ATOM 703 C C . LYS A 1 94 ? -10.740 -10.687 3.582 1.00 55.69 94 LYS A C 1
ATOM 705 O O . LYS A 1 94 ? -10.972 -9.947 4.531 1.00 55.69 94 LYS A O 1
ATOM 710 N N . GLY A 1 95 ? -11.254 -10.458 2.369 1.00 64.56 95 GLY A N 1
ATOM 711 C CA . GLY A 1 95 ? -12.473 -9.672 2.169 1.00 64.56 95 GLY A CA 1
ATOM 712 C C . GLY A 1 95 ? -12.418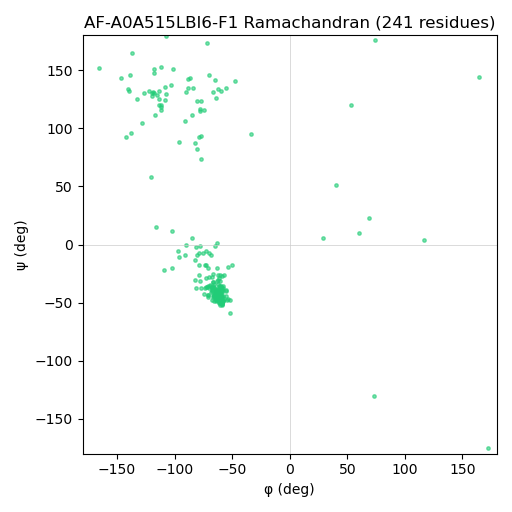 -8.356 1.387 1.00 64.56 95 GLY A C 1
ATOM 713 O O . GLY A 1 95 ? -13.467 -7.725 1.311 1.00 64.56 95 GLY A O 1
ATOM 714 N N . PHE A 1 96 ? -11.302 -7.900 0.790 1.00 84.50 96 PHE A N 1
ATOM 715 C CA . PHE A 1 96 ? -11.387 -6.796 -0.197 1.00 84.50 96 PHE A CA 1
ATOM 716 C C . PHE A 1 96 ? -10.940 -7.214 -1.595 1.00 84.50 96 PHE A C 1
ATOM 718 O O . PHE A 1 96 ? -9.763 -7.457 -1.837 1.00 84.50 96 PHE A O 1
ATOM 725 N N . ASP A 1 97 ? -11.899 -7.265 -2.518 1.00 87.31 97 ASP A N 1
ATOM 726 C CA . ASP A 1 97 ? -11.660 -7.490 -3.940 1.00 87.31 97 ASP A CA 1
ATOM 727 C C . ASP A 1 97 ? -12.000 -6.214 -4.730 1.00 87.31 97 ASP A C 1
ATOM 729 O O . ASP A 1 97 ? -13.170 -5.805 -4.749 1.00 87.31 97 ASP A O 1
ATOM 733 N N . PRO A 1 98 ? -11.020 -5.564 -5.384 1.00 88.62 98 PRO A N 1
ATOM 734 C CA . PRO A 1 98 ? -11.286 -4.390 -6.205 1.00 88.62 98 PRO A CA 1
ATOM 735 C C . PRO A 1 98 ? -11.851 -4.747 -7.590 1.00 88.62 98 PRO A C 1
ATOM 737 O O . PRO A 1 98 ? -12.449 -3.888 -8.230 1.00 88.62 98 PRO A O 1
ATOM 740 N N . ARG A 1 99 ? -11.728 -5.999 -8.061 1.00 89.69 99 ARG A N 1
ATOM 741 C CA . ARG A 1 99 ? -12.091 -6.403 -9.437 1.00 89.69 99 ARG A CA 1
ATOM 742 C C . ARG A 1 99 ? -13.550 -6.131 -9.827 1.00 89.69 99 ARG A C 1
ATOM 744 O O . ARG A 1 99 ? -13.767 -5.772 -10.983 1.00 89.69 99 ARG A O 1
ATOM 751 N N . PRO A 1 100 ? -14.555 -6.259 -8.937 1.00 92.38 100 PRO A N 1
ATOM 752 C CA . PRO A 1 100 ? -15.931 -5.887 -9.265 1.00 92.38 100 PRO A CA 1
ATOM 753 C C . PRO A 1 100 ? -16.115 -4.395 -9.575 1.00 92.38 100 PRO A C 1
ATOM 755 O O . PRO A 1 100 ? -17.099 -4.034 -10.210 1.00 92.38 100 PRO A O 1
ATOM 758 N N . ARG A 1 101 ? -15.186 -3.536 -9.132 1.00 92.81 101 ARG A N 1
ATOM 759 C CA . ARG A 1 101 ? -15.203 -2.082 -9.365 1.00 92.81 101 ARG A CA 1
ATOM 760 C C . ARG A 1 101 ? -14.451 -1.680 -10.634 1.00 92.81 101 ARG A C 1
ATOM 762 O O . ARG A 1 101 ? -14.516 -0.526 -11.036 1.00 92.81 101 ARG A O 1
ATOM 769 N N . PHE A 1 102 ? -13.746 -2.623 -11.254 1.00 94.88 102 PHE A N 1
ATOM 770 C CA . PHE A 1 102 ? -12.995 -2.390 -12.476 1.00 94.88 102 PHE A CA 1
ATOM 771 C C . PHE A 1 102 ? -13.868 -2.561 -13.721 1.00 94.88 102 PHE A C 1
ATOM 773 O O . PHE A 1 102 ? -14.695 -3.473 -13.796 1.00 94.88 102 PHE A O 1
ATOM 780 N N . ASP A 1 103 ? -13.634 -1.727 -14.730 1.00 95.50 103 ASP A N 1
ATOM 781 C CA . ASP A 1 103 ? -14.125 -1.966 -16.086 1.00 95.50 103 ASP A CA 1
ATOM 782 C C . ASP A 1 103 ? -13.357 -3.124 -16.766 1.00 95.50 103 ASP A C 1
ATOM 784 O O . ASP A 1 103 ? -12.382 -3.662 -16.234 1.00 95.50 103 ASP A O 1
ATOM 788 N N . GLU A 1 104 ? -13.786 -3.549 -17.957 1.00 94.50 104 GLU A N 1
ATOM 789 C CA . GLU A 1 104 ? -13.149 -4.680 -18.654 1.00 94.50 104 GLU A CA 1
ATOM 790 C C . GLU A 1 104 ? -11.685 -4.423 -19.034 1.00 94.50 104 GLU A C 1
ATOM 792 O O . GLU A 1 104 ? -10.862 -5.346 -19.017 1.00 94.50 104 GLU A O 1
ATOM 797 N N . ARG A 1 105 ? -11.327 -3.169 -19.323 1.00 92.50 105 ARG A N 1
ATOM 798 C CA . ARG A 1 105 ? -9.948 -2.787 -19.635 1.00 92.50 105 ARG A CA 1
ATOM 799 C C . ARG A 1 105 ? -9.079 -2.859 -18.382 1.00 92.50 105 ARG A C 1
ATOM 801 O O . ARG A 1 105 ? -7.992 -3.426 -18.431 1.00 92.50 105 ARG A O 1
ATOM 808 N N . GLN A 1 106 ? -9.560 -2.335 -17.264 1.00 95.06 106 GLN A N 1
ATOM 809 C CA . GLN A 1 106 ? -8.901 -2.387 -15.964 1.00 95.06 106 GLN A CA 1
ATOM 810 C C . GLN A 1 106 ? -8.770 -3.828 -15.465 1.00 95.06 106 GLN A C 1
ATOM 812 O O . GLN A 1 106 ? -7.723 -4.211 -14.957 1.00 95.06 106 GLN A O 1
ATOM 817 N N . LYS A 1 107 ? -9.776 -4.686 -15.678 1.00 93.88 107 LYS A N 1
ATOM 818 C CA . LYS A 1 107 ? -9.662 -6.127 -15.388 1.00 93.88 107 LYS A CA 1
ATOM 819 C C . LYS A 1 107 ? -8.573 -6.795 -16.224 1.00 93.88 107 LYS A C 1
ATOM 821 O O . LYS A 1 107 ? -7.853 -7.647 -15.705 1.00 93.88 107 LYS A O 1
ATOM 826 N N . ALA A 1 108 ? -8.451 -6.437 -17.503 1.00 90.56 108 ALA A N 1
ATOM 827 C CA . ALA A 1 108 ? -7.393 -6.958 -18.363 1.00 90.56 108 ALA A CA 1
ATOM 828 C C . ALA A 1 108 ? -6.002 -6.511 -17.890 1.00 90.56 108 ALA A C 1
ATOM 830 O O . ALA A 1 108 ? -5.119 -7.356 -17.761 1.00 90.56 108 ALA A O 1
ATOM 831 N N . ILE A 1 109 ? -5.833 -5.230 -17.549 1.00 92.19 109 ILE A N 1
ATOM 832 C CA . ILE A 1 109 ? -4.570 -4.705 -17.008 1.00 92.19 109 ILE A CA 1
ATOM 833 C C . ILE A 1 109 ? -4.268 -5.333 -15.642 1.00 92.19 109 ILE A C 1
ATOM 835 O O . ILE A 1 109 ? -3.151 -5.765 -15.401 1.00 92.19 109 ILE A O 1
ATOM 839 N N . HIS A 1 110 ? -5.252 -5.466 -14.752 1.00 93.25 110 HIS A N 1
ATOM 840 C CA . HIS A 1 110 ? -5.072 -6.132 -13.461 1.00 93.25 110 HIS A CA 1
ATOM 841 C C . HIS A 1 110 ? -4.525 -7.559 -13.620 1.00 93.25 110 HIS A C 1
ATOM 843 O O . HIS A 1 110 ? -3.591 -7.933 -12.909 1.00 93.25 110 HIS A O 1
ATOM 849 N N . ARG A 1 111 ? -5.070 -8.338 -14.568 1.00 90.06 111 ARG A N 1
ATOM 850 C CA . ARG A 1 111 ? -4.532 -9.666 -14.905 1.00 90.06 111 ARG A CA 1
ATOM 851 C C . ARG A 1 111 ? -3.097 -9.565 -15.413 1.00 90.06 111 ARG A C 1
ATOM 853 O O . ARG A 1 111 ? -2.236 -10.223 -14.847 1.00 90.06 111 ARG A O 1
ATOM 860 N N . GLU A 1 112 ? -2.832 -8.672 -16.368 1.00 87.44 112 GLU A N 1
ATOM 861 C CA . GLU A 1 112 ? -1.484 -8.420 -16.902 1.00 87.44 112 GLU A CA 1
ATOM 862 C C . GLU A 1 112 ? -0.462 -8.148 -15.783 1.00 87.44 112 GLU A C 1
ATOM 864 O O . GLU A 1 112 ? 0.605 -8.757 -15.762 1.00 87.44 112 GLU A O 1
ATOM 869 N N . LEU A 1 113 ? -0.784 -7.273 -14.825 1.00 90.19 113 LEU A N 1
ATOM 870 C CA . LEU A 1 113 ? 0.114 -6.922 -13.717 1.00 90.19 113 LEU A CA 1
ATOM 871 C C . LEU A 1 113 ? 0.293 -8.071 -12.719 1.00 90.19 113 LEU A C 1
ATOM 873 O O . LEU A 1 113 ? 1.390 -8.279 -12.194 1.00 90.19 113 LEU A O 1
ATOM 877 N N . CYS A 1 114 ? -0.769 -8.835 -12.456 1.00 88.81 114 CYS A N 1
ATOM 878 C CA . CYS A 1 114 ? -0.665 -10.027 -11.624 1.00 88.81 114 CYS A CA 1
ATOM 879 C C . CYS A 1 114 ? 0.241 -11.071 -12.281 1.00 88.81 114 CYS A C 1
ATOM 881 O O . CYS A 1 114 ? 1.117 -11.600 -11.593 1.00 88.81 114 CYS A O 1
ATOM 883 N N . ASP A 1 115 ? 0.072 -11.311 -13.579 1.00 84.44 115 ASP A N 1
ATOM 884 C CA . ASP A 1 115 ? 0.855 -12.272 -14.354 1.00 84.44 115 ASP A CA 1
ATOM 885 C C . ASP A 1 115 ? 2.330 -11.850 -14.421 1.00 84.44 115 ASP A C 1
ATOM 887 O O . ASP A 1 115 ? 3.209 -12.672 -14.172 1.00 84.44 115 ASP A O 1
ATOM 891 N N . LEU A 1 116 ? 2.616 -10.555 -14.622 1.00 83.00 116 LEU A N 1
ATOM 892 C CA . LEU A 1 116 ? 3.979 -9.999 -14.583 1.00 83.00 116 LEU A CA 1
ATOM 893 C C . LEU A 1 116 ? 4.698 -10.301 -13.259 1.00 83.00 116 LEU A C 1
ATOM 895 O O . LEU A 1 116 ? 5.883 -10.635 -13.255 1.00 83.00 116 LEU A O 1
ATOM 899 N N . ARG A 1 117 ? 3.988 -10.223 -12.129 1.00 85.56 117 ARG A N 1
ATOM 900 C CA . ARG A 1 117 ? 4.556 -10.537 -10.809 1.00 85.56 117 ARG A CA 1
ATOM 901 C C . ARG A 1 117 ? 4.669 -12.041 -10.541 1.00 85.56 117 ARG A C 1
ATOM 903 O O . ARG A 1 117 ? 5.595 -12.425 -9.836 1.00 85.56 117 ARG A O 1
ATOM 910 N N . ASP A 1 118 ? 3.782 -12.884 -11.079 1.00 80.56 118 ASP A N 1
ATOM 911 C CA . ASP A 1 118 ? 3.885 -14.353 -10.942 1.00 80.56 118 ASP A CA 1
ATOM 912 C C . ASP A 1 118 ? 4.991 -14.948 -11.817 1.00 80.56 118 ASP A C 1
ATOM 914 O O . ASP A 1 118 ? 5.732 -15.815 -11.363 1.00 80.56 118 ASP A O 1
ATOM 918 N N . ALA A 1 119 ? 5.114 -14.489 -13.063 1.00 69.06 119 ALA A N 1
ATOM 919 C CA . ALA A 1 119 ? 6.045 -15.054 -14.035 1.00 69.06 119 ALA A CA 1
ATOM 920 C C . ALA A 1 119 ? 7.509 -14.659 -13.785 1.00 69.06 119 ALA A C 1
ATOM 922 O O . ALA A 1 119 ? 8.388 -15.193 -14.453 1.00 69.06 119 ALA A O 1
ATOM 923 N N . ALA A 1 120 ? 7.762 -13.751 -12.831 1.00 60.03 120 ALA A N 1
ATOM 924 C CA . ALA A 1 120 ? 8.982 -12.962 -12.702 1.00 60.03 120 ALA A CA 1
ATOM 925 C C . ALA A 1 120 ? 9.295 -12.233 -14.019 1.00 60.03 120 ALA A C 1
ATOM 927 O O . ALA A 1 120 ? 9.540 -12.844 -15.053 1.00 60.03 120 ALA A O 1
ATOM 928 N N . ILE A 1 121 ? 9.361 -10.903 -13.988 1.00 57.31 121 ILE A N 1
ATOM 929 C CA . ILE A 1 121 ? 9.604 -10.042 -15.166 1.00 57.31 121 ILE A CA 1
ATOM 930 C C . ILE A 1 121 ? 10.834 -10.484 -16.010 1.00 57.31 121 ILE A C 1
ATOM 932 O O . ILE A 1 121 ? 10.936 -10.162 -17.190 1.00 57.31 121 ILE A O 1
ATOM 936 N N . ALA A 1 122 ? 11.721 -11.310 -15.442 1.00 46.84 122 ALA A N 1
ATOM 937 C CA . ALA A 1 122 ? 12.867 -11.955 -16.077 1.00 46.84 122 ALA A CA 1
ATOM 938 C C . ALA A 1 122 ? 12.583 -13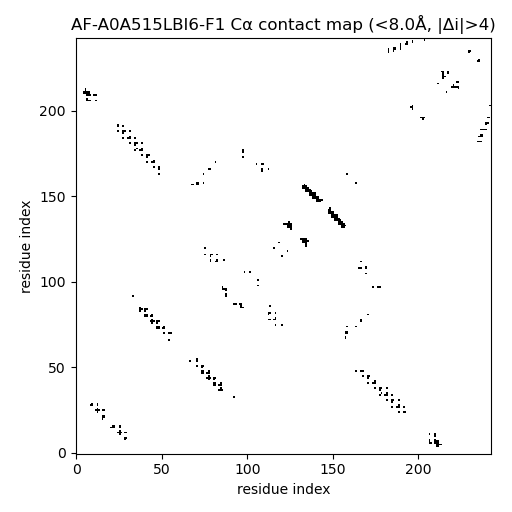.129 -17.054 1.00 46.84 122 ALA A C 1
ATOM 940 O O . ALA A 1 122 ? 13.485 -13.462 -17.817 1.00 46.84 122 ALA A O 1
ATOM 941 N N . HIS A 1 123 ? 11.403 -13.769 -17.063 1.00 47.78 123 HIS A N 1
ATOM 942 C CA . HIS A 1 123 ? 11.122 -14.933 -17.935 1.00 47.78 123 HIS A CA 1
ATOM 943 C C . HIS A 1 123 ? 10.272 -14.628 -19.181 1.00 47.78 123 HIS A C 1
ATOM 945 O O . HIS A 1 123 ? 9.856 -15.550 -19.884 1.00 47.78 123 HIS A O 1
ATOM 951 N N . PHE A 1 124 ? 10.055 -13.355 -19.520 1.00 53.50 124 PHE A N 1
ATOM 952 C CA . PHE A 1 124 ? 9.370 -12.972 -20.759 1.00 53.50 124 PHE A CA 1
ATOM 953 C C . PHE A 1 124 ? 10.304 -13.098 -21.977 1.00 53.50 124 PHE A C 1
ATOM 955 O O . PHE A 1 124 ? 10.782 -12.116 -22.541 1.00 53.50 124 PHE A O 1
ATOM 962 N N . GLY A 1 125 ? 10.576 -14.336 -22.394 1.00 46.22 125 GLY A N 1
ATOM 963 C CA . GLY A 1 125 ? 11.032 -14.644 -23.749 1.00 46.22 125 GLY A CA 1
ATOM 964 C C . GLY A 1 125 ? 9.827 -14.677 -24.688 1.00 46.22 125 GLY A C 1
ATOM 965 O O . GLY A 1 125 ? 8.888 -15.396 -24.379 1.00 46.22 125 GLY A O 1
ATOM 966 N N . SER A 1 126 ? 9.850 -13.859 -25.753 1.00 41.12 126 SER A N 1
ATOM 967 C CA . SER A 1 126 ? 9.002 -13.787 -26.978 1.00 41.12 126 SER A CA 1
ATOM 968 C C . SER A 1 126 ? 7.515 -14.234 -26.991 1.00 41.12 126 SER A C 1
ATOM 970 O O . SER A 1 126 ? 6.898 -14.206 -28.054 1.00 41.12 126 SER A O 1
ATOM 972 N N . GLY A 1 127 ? 6.892 -14.611 -25.875 1.00 39.69 127 GLY A N 1
ATOM 973 C CA . GLY A 1 127 ? 5.650 -15.381 -25.839 1.00 39.69 127 GLY A CA 1
ATOM 974 C C . GLY A 1 127 ? 4.668 -14.866 -24.795 1.00 39.69 127 GLY A C 1
ATOM 975 O O . GLY A 1 127 ? 4.716 -15.238 -23.628 1.00 39.69 127 GLY A O 1
ATOM 976 N N . GLY A 1 128 ? 3.743 -14.025 -25.248 1.00 49.47 128 GLY A N 1
ATOM 977 C CA . GLY A 1 128 ? 2.562 -13.583 -24.514 1.00 49.47 128 GLY A CA 1
ATOM 978 C C . GLY A 1 128 ? 1.829 -12.479 -25.278 1.00 49.47 128 GLY A C 1
ATOM 979 O O . GLY A 1 128 ? 2.229 -12.110 -26.378 1.00 49.47 128 GLY A O 1
ATOM 980 N N . VAL A 1 129 ? 0.781 -11.903 -24.680 1.00 45.84 129 VAL A N 1
ATOM 981 C CA . VAL A 1 129 ? 0.039 -10.735 -25.224 1.00 45.84 129 VAL A CA 1
ATOM 982 C C . VAL A 1 129 ? 0.918 -9.463 -25.280 1.00 45.84 129 VAL A C 1
ATOM 984 O O . VAL A 1 129 ? 0.496 -8.404 -25.736 1.00 45.84 129 VAL A O 1
ATOM 987 N N . TYR A 1 130 ? 2.165 -9.562 -24.822 1.00 53.03 130 TYR A N 1
ATOM 988 C CA . TYR A 1 130 ? 3.148 -8.493 -24.782 1.00 53.03 130 TYR A CA 1
ATOM 989 C C . TYR A 1 130 ? 3.765 -8.270 -26.165 1.00 53.03 130 TYR A C 1
ATOM 991 O O . TYR A 1 130 ? 4.468 -9.124 -26.701 1.00 53.03 130 TYR A O 1
ATOM 999 N N . SER A 1 131 ? 3.556 -7.085 -26.733 1.00 42.16 131 SER A N 1
ATOM 1000 C CA . SER A 1 131 ? 4.318 -6.628 -27.892 1.00 42.16 131 SER A CA 1
ATOM 1001 C C . SER A 1 131 ? 5.697 -6.129 -27.433 1.00 42.16 131 SER A C 1
ATOM 1003 O O . SER A 1 131 ? 5.823 -4.968 -27.046 1.00 42.16 131 SER A O 1
ATOM 1005 N N . GLY A 1 132 ? 6.721 -6.988 -27.437 1.00 52.47 132 GLY A N 1
ATOM 1006 C CA . GLY A 1 132 ? 8.112 -6.577 -27.191 1.00 52.47 132 GLY A CA 1
ATOM 1007 C C . GLY A 1 132 ? 9.073 -7.725 -26.863 1.00 52.47 132 GLY A C 1
ATOM 1008 O O . GLY A 1 132 ? 8.705 -8.678 -26.182 1.00 52.47 132 GLY A O 1
ATOM 1009 N N . GLU A 1 133 ? 10.321 -7.627 -27.329 1.00 60.47 133 GLU A N 1
ATOM 1010 C CA . GLU A 1 133 ? 11.420 -8.513 -26.917 1.00 60.47 133 GLU A CA 1
ATOM 1011 C C . GLU A 1 133 ? 12.011 -8.027 -25.582 1.00 60.47 133 GLU A C 1
ATOM 1013 O O . GLU A 1 133 ? 12.972 -7.257 -25.556 1.00 60.47 133 GLU A O 1
ATOM 1018 N N . TRP A 1 134 ? 11.437 -8.480 -24.463 1.00 66.38 134 TRP A N 1
ATOM 1019 C CA . TRP A 1 134 ? 11.913 -8.126 -23.117 1.00 66.38 134 TRP A CA 1
ATOM 1020 C C . TRP A 1 134 ? 13.300 -8.684 -22.807 1.00 66.38 134 TRP A C 1
ATOM 1022 O O . TRP A 1 134 ? 14.095 -8.060 -22.104 1.00 66.38 134 TRP A O 1
ATOM 1032 N N . GLN A 1 135 ? 13.611 -9.844 -23.372 1.00 70.31 135 GLN A N 1
ATOM 1033 C CA . GLN A 1 135 ? 14.925 -10.453 -23.317 1.00 70.31 135 GLN A CA 1
ATOM 1034 C C . GLN A 1 135 ? 15.243 -11.074 -24.675 1.00 70.31 135 GLN A C 1
ATOM 1036 O O . GLN A 1 135 ? 14.415 -11.770 -25.259 1.00 70.31 135 GLN A O 1
ATOM 1041 N N . ALA A 1 136 ? 16.454 -10.821 -25.161 1.00 71.06 136 ALA A N 1
ATOM 1042 C CA . ALA A 1 136 ? 17.027 -11.483 -26.321 1.00 71.06 136 ALA A CA 1
ATOM 1043 C C . ALA A 1 136 ? 18.385 -12.065 -25.927 1.00 71.06 136 ALA A C 1
ATOM 1045 O O . ALA A 1 136 ? 19.222 -11.370 -25.348 1.00 71.06 136 ALA A O 1
ATOM 1046 N N . GLU A 1 137 ? 18.597 -13.335 -26.243 1.00 79.44 137 GLU A N 1
ATOM 1047 C CA . GLU A 1 137 ? 19.841 -14.053 -25.979 1.00 79.44 137 GLU A CA 1
ATOM 1048 C C . GLU A 1 137 ? 20.385 -14.595 -27.291 1.00 79.44 137 GLU A C 1
ATOM 1050 O O . GLU A 1 137 ? 19.649 -15.186 -28.081 1.00 79.44 137 GLU A O 1
ATOM 1055 N N . LEU A 1 138 ? 21.675 -14.382 -27.532 1.00 83.00 138 LEU A N 1
ATOM 1056 C CA . LEU A 1 138 ? 22.353 -14.871 -28.723 1.00 83.00 138 LEU A CA 1
ATOM 1057 C C . LEU A 1 138 ? 23.661 -15.536 -28.316 1.00 83.00 138 LEU A C 1
ATOM 1059 O O . LEU A 1 138 ? 24.511 -14.922 -27.669 1.00 83.00 138 LEU A O 1
ATOM 1063 N N . SER A 1 139 ? 23.850 -16.785 -28.733 1.00 90.62 139 SER A N 1
ATOM 1064 C CA . SER A 1 139 ? 25.175 -17.398 -28.749 1.00 90.62 139 SER A CA 1
ATOM 1065 C C . SER A 1 139 ? 25.940 -16.861 -29.954 1.00 90.62 139 SER A C 1
ATOM 1067 O O . SER A 1 139 ? 25.475 -16.961 -31.088 1.00 90.62 139 SER A O 1
ATOM 1069 N N . ILE A 1 140 ? 27.107 -16.277 -29.713 1.00 93.56 140 ILE A N 1
ATOM 1070 C CA . ILE A 1 140 ? 27.967 -15.697 -30.743 1.00 93.56 140 ILE A CA 1
ATOM 1071 C C . ILE A 1 140 ? 29.308 -16.427 -30.772 1.00 93.56 140 ILE A C 1
ATOM 1073 O O . ILE A 1 140 ? 29.812 -16.874 -29.743 1.00 93.56 140 ILE A O 1
ATOM 1077 N N . LEU A 1 141 ? 29.905 -16.517 -31.957 1.00 95.25 141 LEU A N 1
ATOM 1078 C CA . LEU A 1 141 ? 31.295 -16.918 -32.146 1.00 95.25 141 LEU A CA 1
ATOM 1079 C C . LEU A 1 141 ? 32.059 -15.697 -32.652 1.00 95.25 141 LEU A C 1
ATOM 1081 O O . LEU A 1 141 ? 31.721 -15.151 -33.700 1.00 95.25 141 LEU A O 1
ATOM 1085 N N . GLN A 1 142 ? 33.074 -15.261 -31.912 1.00 94.38 142 GLN A N 1
ATOM 1086 C CA . GLN A 1 142 ? 33.898 -14.120 -32.291 1.00 94.38 142 GLN A CA 1
ATOM 1087 C C . GLN A 1 142 ? 35.325 -14.577 -32.593 1.00 94.38 142 GLN A C 1
ATOM 1089 O O . GLN A 1 142 ? 35.979 -15.202 -31.757 1.00 94.38 142 GLN A O 1
ATOM 1094 N N . PHE A 1 143 ? 35.804 -14.243 -33.790 1.00 94.31 143 PHE A N 1
ATOM 1095 C CA . PHE A 1 143 ? 37.179 -14.489 -34.221 1.00 94.31 143 PHE A CA 1
ATOM 1096 C C . PHE A 1 143 ? 38.073 -13.307 -33.829 1.00 94.31 143 PHE A C 1
ATOM 1098 O O . PHE A 1 143 ? 37.697 -12.149 -34.034 1.00 94.31 143 PHE A O 1
ATOM 1105 N N . ARG A 1 144 ? 39.260 -13.580 -33.276 1.00 89.75 144 ARG A N 1
ATOM 1106 C CA . ARG A 1 144 ? 40.273 -12.565 -32.948 1.00 89.75 144 ARG A CA 1
ATOM 1107 C C . ARG A 1 144 ? 41.674 -13.110 -33.237 1.00 89.75 144 ARG A C 1
ATOM 1109 O O . ARG A 1 144 ? 42.293 -13.723 -32.377 1.00 89.75 144 ARG A O 1
ATOM 1116 N N . GLY A 1 145 ? 42.177 -12.848 -34.443 1.00 91.38 145 GLY A N 1
ATOM 1117 C CA . GLY A 1 145 ? 43.408 -13.476 -34.931 1.00 91.38 145 GLY A CA 1
ATOM 1118 C C . GLY A 1 145 ? 4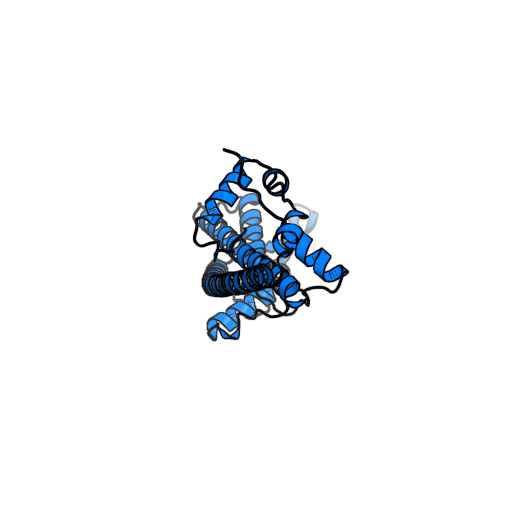3.155 -14.943 -35.282 1.00 91.38 145 GLY A C 1
ATOM 1119 O O . GLY A 1 145 ? 42.184 -15.235 -35.974 1.00 91.38 145 GLY A O 1
ATOM 1120 N N . GLU A 1 146 ? 44.005 -15.845 -34.789 1.00 93.88 146 GLU A N 1
ATOM 1121 C CA . GLU A 1 146 ? 43.850 -17.300 -34.968 1.00 93.88 146 GLU A CA 1
ATOM 1122 C C . GLU A 1 146 ? 42.871 -17.933 -33.963 1.00 93.88 146 GLU A C 1
ATOM 1124 O O . GLU A 1 146 ? 42.421 -19.060 -34.160 1.00 93.88 146 GLU A O 1
ATOM 1129 N N . ASP A 1 147 ? 42.490 -17.199 -32.913 1.00 93.50 147 ASP A N 1
ATOM 1130 C CA . ASP A 1 147 ? 41.577 -17.687 -31.883 1.00 93.50 147 ASP A CA 1
ATOM 1131 C C . ASP A 1 147 ? 40.110 -17.425 -32.247 1.00 93.50 147 ASP A C 1
ATOM 1133 O O . ASP A 1 147 ? 39.738 -16.342 -32.715 1.00 93.50 147 ASP A O 1
ATOM 1137 N N . ALA A 1 148 ? 39.241 -18.382 -31.916 1.00 93.50 148 ALA A N 1
ATOM 1138 C CA . ALA A 1 148 ? 37.794 -18.205 -31.917 1.00 93.50 148 ALA A CA 1
ATOM 1139 C C . ALA A 1 148 ? 37.241 -18.431 -30.504 1.00 93.50 148 ALA A C 1
ATOM 1141 O O . ALA A 1 148 ? 37.564 -19.423 -29.849 1.00 93.50 148 ALA A O 1
ATOM 1142 N N . LYS A 1 149 ? 36.402 -17.510 -30.021 1.00 94.00 149 LYS A N 1
ATOM 1143 C CA . LYS A 1 149 ? 35.750 -17.615 -28.709 1.00 94.00 149 LYS A CA 1
ATOM 1144 C C . LYS A 1 149 ? 34.241 -17.622 -28.867 1.00 94.00 149 LYS A C 1
ATOM 1146 O O . LYS A 1 149 ? 33.677 -16.760 -29.538 1.00 94.00 149 LYS A O 1
ATOM 1151 N N . VAL A 1 150 ? 33.597 -18.589 -28.224 1.00 94.19 150 VAL A N 1
ATOM 1152 C CA . VAL A 1 150 ? 32.142 -18.617 -28.070 1.00 94.19 150 VAL A CA 1
ATOM 1153 C C . VAL A 1 150 ? 31.773 -17.756 -26.867 1.00 94.19 150 VAL A C 1
ATOM 1155 O O . VAL A 1 150 ? 32.405 -17.852 -25.815 1.00 94.19 150 VAL A O 1
ATOM 1158 N N . ALA A 1 151 ? 30.752 -16.923 -27.018 1.00 92.56 151 ALA A N 1
ATOM 1159 C CA . ALA A 1 151 ? 30.156 -16.158 -25.933 1.00 92.56 151 ALA A CA 1
ATOM 1160 C C . ALA A 1 151 ? 28.629 -16.191 -26.044 1.00 92.56 151 ALA A C 1
ATOM 1162 O O . ALA A 1 151 ? 28.071 -16.543 -27.082 1.00 92.56 151 ALA A O 1
ATOM 1163 N N . VAL A 1 152 ? 27.952 -15.803 -24.968 1.00 88.31 152 VAL A N 1
ATOM 1164 C CA . VAL A 1 152 ? 26.516 -15.520 -24.977 1.00 88.31 152 VAL A CA 1
ATOM 1165 C C . VAL A 1 152 ? 26.351 -14.042 -24.673 1.00 88.31 152 VAL A C 1
ATOM 1167 O O . VAL A 1 152 ? 26.923 -13.543 -23.704 1.00 88.31 152 VAL A O 1
ATOM 1170 N N . VAL A 1 153 ? 25.600 -13.340 -25.515 1.00 83.19 153 VAL A N 1
ATOM 1171 C CA . VAL A 1 153 ? 25.203 -11.955 -25.269 1.00 83.19 153 VAL A CA 1
ATOM 1172 C C . VAL A 1 153 ? 23.722 -11.917 -24.941 1.00 83.19 153 VAL A C 1
ATOM 1174 O O . VAL A 1 153 ? 22.907 -12.556 -25.608 1.00 83.19 153 VAL A O 1
ATOM 1177 N N . THR A 1 154 ? 23.382 -11.150 -23.912 1.00 77.81 154 THR A N 1
ATOM 1178 C CA . THR A 1 154 ? 22.005 -10.954 -23.469 1.00 77.81 154 THR A CA 1
ATOM 1179 C C . THR A 1 154 ? 21.672 -9.475 -23.565 1.00 77.81 154 THR A C 1
ATOM 1181 O O . THR A 1 154 ? 22.378 -8.633 -23.013 1.00 77.81 154 THR A O 1
ATOM 1184 N N . ARG A 1 155 ? 20.573 -9.155 -24.242 1.00 72.94 155 ARG A N 1
ATOM 1185 C CA . ARG A 1 155 ? 19.940 -7.837 -24.214 1.00 72.94 155 ARG A CA 1
ATOM 1186 C C . ARG A 1 155 ? 18.660 -7.951 -23.400 1.00 72.94 155 ARG A C 1
ATOM 1188 O O . ARG A 1 155 ? 17.845 -8.825 -23.680 1.00 72.94 155 ARG A O 1
ATOM 1195 N N . ARG A 1 156 ? 18.467 -7.059 -22.429 1.00 73.12 156 ARG A N 1
ATOM 1196 C CA . ARG A 1 156 ? 17.216 -6.945 -21.669 1.00 73.12 156 ARG A CA 1
ATOM 1197 C C . ARG A 1 156 ? 16.597 -5.576 -21.892 1.00 73.12 156 ARG A C 1
ATOM 1199 O O . ARG A 1 156 ? 17.283 -4.567 -21.747 1.00 73.12 156 ARG A O 1
ATOM 1206 N N . GLN A 1 157 ? 15.314 -5.544 -22.225 1.00 71.12 157 GLN A N 1
ATOM 1207 C CA . GLN A 1 157 ? 14.517 -4.338 -22.083 1.00 71.12 157 GLN A CA 1
ATOM 1208 C C . GLN A 1 157 ? 14.224 -4.160 -20.595 1.00 71.12 157 GLN A C 1
ATOM 1210 O O . GLN A 1 157 ? 13.583 -4.999 -19.968 1.00 71.12 157 GLN A O 1
ATOM 1215 N N . THR A 1 158 ? 14.731 -3.079 -20.018 1.00 69.75 158 THR A N 1
ATOM 1216 C CA . THR A 1 158 ? 14.569 -2.803 -18.588 1.00 69.75 158 THR A CA 1
ATOM 1217 C C . THR A 1 158 ? 13.229 -2.155 -18.269 1.00 69.75 158 THR A C 1
ATOM 1219 O O . THR A 1 158 ? 12.688 -2.405 -17.193 1.00 69.75 158 THR A O 1
ATOM 1222 N N . VAL A 1 159 ? 12.679 -1.368 -19.204 1.00 77.06 159 VAL A N 1
ATOM 1223 C CA . VAL A 1 159 ? 11.398 -0.661 -19.066 1.00 77.06 159 VAL A CA 1
ATOM 1224 C C . VAL A 1 159 ? 10.659 -0.554 -20.405 1.00 77.06 159 VAL A C 1
ATOM 1226 O O . VAL A 1 159 ? 11.257 -0.327 -21.458 1.00 77.06 159 VAL A O 1
ATOM 1229 N N . ASP A 1 160 ? 9.330 -0.662 -20.357 1.00 83.50 160 ASP A N 1
ATOM 1230 C CA . ASP A 1 160 ? 8.417 -0.304 -21.448 1.00 83.50 160 ASP A CA 1
ATOM 1231 C C . ASP A 1 160 ? 7.555 0.904 -21.049 1.00 83.50 160 ASP A C 1
ATOM 1233 O O . ASP A 1 160 ? 6.785 0.839 -20.091 1.00 83.50 160 ASP A O 1
ATOM 1237 N N . LYS A 1 161 ? 7.637 2.012 -21.801 1.00 85.06 161 LYS A N 1
ATOM 1238 C CA . LYS A 1 161 ? 6.865 3.237 -21.506 1.00 85.06 161 LYS A CA 1
ATOM 1239 C C . LYS A 1 161 ? 5.354 3.003 -21.593 1.00 85.06 161 LYS A C 1
ATOM 1241 O O . LYS A 1 161 ? 4.588 3.672 -20.899 1.00 85.06 161 LYS A O 1
ATOM 1246 N N . GLY A 1 162 ? 4.917 2.078 -22.451 1.00 86.81 162 GLY A N 1
ATOM 1247 C CA . GLY A 1 162 ? 3.514 1.684 -22.546 1.00 86.81 162 GLY A CA 1
ATOM 1248 C C . GLY A 1 162 ? 3.032 1.022 -21.256 1.00 86.81 162 GLY A C 1
ATOM 1249 O O . GLY A 1 162 ? 1.993 1.408 -20.720 1.00 86.81 162 GLY A O 1
ATOM 1250 N N . LEU A 1 163 ? 3.806 0.068 -20.742 1.00 87.56 163 LEU A N 1
ATOM 1251 C CA . LEU A 1 163 ? 3.553 -0.622 -19.486 1.00 87.56 163 LEU A CA 1
ATOM 1252 C C . LEU A 1 163 ? 3.570 0.350 -18.311 1.00 87.56 163 LEU A C 1
ATOM 1254 O O . LEU A 1 163 ? 2.625 0.332 -17.534 1.00 87.56 163 LEU A O 1
ATOM 1258 N N . VAL A 1 164 ? 4.555 1.249 -18.216 1.00 91.75 164 VAL A N 1
ATOM 1259 C CA . VAL A 1 164 ? 4.613 2.266 -17.145 1.00 91.75 164 VAL A CA 1
ATOM 1260 C C . VAL A 1 164 ? 3.317 3.079 -17.084 1.00 91.75 164 VAL A C 1
ATOM 1262 O O . VAL A 1 164 ? 2.717 3.207 -16.018 1.00 91.75 164 VAL A O 1
ATOM 1265 N N . LYS A 1 165 ? 2.812 3.547 -18.235 1.00 92.62 165 LYS A N 1
ATOM 1266 C CA . LYS A 1 165 ? 1.529 4.267 -18.306 1.00 92.62 165 LYS A CA 1
ATOM 1267 C C . LYS A 1 165 ? 0.339 3.408 -17.875 1.00 92.62 165 LYS A C 1
ATOM 1269 O O . LYS A 1 165 ? -0.555 3.916 -17.202 1.00 92.62 165 LYS A O 1
ATOM 1274 N N . ARG A 1 166 ? 0.303 2.125 -18.259 1.00 93.50 166 ARG A N 1
ATOM 1275 C CA . ARG A 1 166 ? -0.765 1.197 -17.839 1.00 93.50 166 ARG A CA 1
ATOM 1276 C C . ARG A 1 166 ? -0.713 0.920 -16.337 1.00 93.50 166 ARG A C 1
ATOM 1278 O O . ARG A 1 166 ? -1.756 0.974 -15.696 1.00 93.50 166 ARG A O 1
ATOM 1285 N N . VAL A 1 167 ? 0.479 0.690 -15.782 1.00 94.50 167 VAL A N 1
ATOM 1286 C CA . VAL A 1 167 ? 0.716 0.498 -14.342 1.00 94.50 167 VAL A CA 1
ATOM 1287 C C . VAL A 1 167 ? 0.238 1.724 -13.568 1.00 94.50 167 VAL A C 1
ATOM 1289 O O . VAL A 1 167 ? -0.582 1.575 -12.666 1.00 94.50 167 VAL A O 1
ATOM 1292 N N . ARG A 1 168 ? 0.667 2.931 -13.967 1.00 97.19 168 ARG A N 1
ATOM 1293 C CA . ARG A 1 168 ? 0.218 4.200 -13.374 1.00 97.19 168 ARG A CA 1
ATOM 1294 C C . ARG A 1 168 ? -1.304 4.298 -13.336 1.00 97.19 168 ARG A C 1
ATOM 1296 O O . ARG A 1 168 ? -1.880 4.395 -12.258 1.00 97.19 168 ARG A O 1
ATOM 1303 N N . ALA A 1 169 ? -1.943 4.217 -14.503 1.00 96.31 169 ALA A N 1
ATOM 1304 C CA . ALA A 1 169 ? -3.389 4.379 -14.619 1.00 96.31 169 ALA A CA 1
ATOM 1305 C C . ALA A 1 169 ? -4.155 3.335 -13.791 1.00 96.31 169 ALA A C 1
ATOM 1307 O O . ALA A 1 169 ? -5.195 3.632 -13.209 1.00 96.31 169 ALA A O 1
ATOM 1308 N N . GLN A 1 170 ? -3.637 2.108 -13.714 1.00 97.19 170 GLN A N 1
ATOM 1309 C CA . GLN A 1 170 ? -4.257 1.038 -12.943 1.00 97.19 170 GLN A CA 1
ATOM 1310 C C . GLN A 1 170 ? -4.115 1.233 -11.426 1.00 97.19 170 GLN A C 1
ATOM 1312 O O . GLN A 1 170 ? -5.049 0.900 -10.692 1.00 97.19 170 GLN A O 1
ATOM 1317 N N . ILE A 1 171 ? -2.980 1.761 -10.955 1.00 97.94 171 ILE A N 1
ATOM 1318 C CA . ILE A 1 171 ? -2.781 2.129 -9.545 1.00 97.94 171 ILE A CA 1
ATOM 1319 C C . ILE A 1 171 ? -3.688 3.308 -9.185 1.00 97.94 171 ILE A C 1
ATOM 1321 O O . ILE A 1 171 ? -4.412 3.227 -8.197 1.00 97.94 171 ILE A O 1
ATOM 1325 N N . GLU A 1 172 ? -3.713 4.357 -10.011 1.00 97.62 172 GLU A N 1
ATOM 1326 C CA . GLU A 1 172 ? -4.563 5.542 -9.820 1.00 97.62 172 GLU A CA 1
ATOM 1327 C C . GLU A 1 172 ? -6.056 5.181 -9.788 1.00 97.62 172 GLU A C 1
ATOM 1329 O O . GLU A 1 172 ? -6.803 5.738 -8.992 1.00 97.62 172 GLU A O 1
ATOM 1334 N N . ALA A 1 173 ? -6.489 4.204 -10.591 1.00 96.69 173 ALA A N 1
ATOM 1335 C CA . ALA A 1 173 ? -7.859 3.695 -10.551 1.00 96.69 173 ALA A CA 1
ATOM 1336 C C . ALA A 1 173 ? -8.160 2.859 -9.293 1.00 96.69 173 ALA A C 1
ATOM 1338 O O . ALA A 1 173 ? -9.270 2.903 -8.770 1.00 96.69 173 ALA A O 1
ATOM 1339 N N . ALA A 1 174 ? -7.197 2.075 -8.803 1.00 96.12 174 ALA A N 1
ATOM 1340 C CA . ALA A 1 174 ? -7.398 1.224 -7.632 1.00 96.12 174 ALA A CA 1
ATOM 1341 C C . ALA A 1 174 ? -7.362 2.014 -6.316 1.00 96.12 174 ALA A C 1
ATOM 1343 O O . ALA A 1 174 ? -8.126 1.707 -5.401 1.00 96.12 174 ALA A O 1
ATOM 1344 N N . LEU A 1 175 ? -6.486 3.017 -6.217 1.00 96.12 175 LEU A N 1
ATOM 1345 C CA . LEU A 1 175 ? -6.173 3.721 -4.975 1.00 96.12 175 LEU A CA 1
ATOM 1346 C C . LEU A 1 175 ? -7.412 4.302 -4.258 1.00 96.12 175 LEU A C 1
ATOM 1348 O O . LEU A 1 175 ? -7.560 4.015 -3.067 1.00 96.12 175 LEU A O 1
ATOM 1352 N N . PRO A 1 176 ? -8.349 5.010 -4.929 1.00 95.50 176 PRO A N 1
ATOM 1353 C CA . PRO A 1 176 ? -9.553 5.526 -4.276 1.00 95.50 176 PRO A CA 1
ATOM 1354 C C . PRO A 1 176 ? -10.408 4.424 -3.649 1.00 95.50 176 PRO A C 1
ATOM 1356 O O . PRO A 1 176 ? -10.884 4.581 -2.534 1.00 95.50 176 PRO A O 1
ATOM 1359 N N . HIS A 1 177 ? -10.537 3.263 -4.297 1.00 94.62 177 HIS A N 1
ATOM 1360 C CA . HIS A 1 177 ? -11.342 2.161 -3.762 1.00 94.62 177 HIS A CA 1
ATOM 1361 C C . HIS A 1 177 ? -10.770 1.581 -2.466 1.00 94.62 177 HIS A C 1
ATOM 1363 O O . HIS A 1 177 ? -11.531 1.205 -1.576 1.00 94.62 177 HIS A O 1
ATOM 1369 N N . PHE A 1 178 ? -9.442 1.495 -2.355 1.00 93.50 178 PHE A N 1
ATOM 1370 C CA . PHE A 1 178 ? -8.787 1.057 -1.121 1.00 93.50 178 PHE A CA 1
ATOM 1371 C C . PHE A 1 178 ? -8.847 2.133 -0.042 1.00 93.50 178 PHE A C 1
ATOM 1373 O O . PHE A 1 178 ? -9.056 1.796 1.121 1.00 93.50 178 PHE A O 1
ATOM 1380 N N . ARG A 1 179 ? -8.716 3.410 -0.424 1.00 93.50 179 ARG A N 1
ATOM 1381 C CA . ARG A 1 179 ? -8.895 4.538 0.492 1.00 93.50 179 ARG A CA 1
ATOM 1382 C C . ARG A 1 179 ? -10.301 4.535 1.088 1.00 93.50 179 ARG A C 1
ATOM 1384 O O . ARG A 1 179 ? -10.429 4.561 2.305 1.00 93.50 179 ARG A O 1
ATOM 1391 N N . ASP A 1 180 ? -11.334 4.423 0.259 1.00 93.62 180 ASP A N 1
ATOM 1392 C CA . ASP A 1 180 ? -12.730 4.391 0.703 1.00 93.62 180 ASP A CA 1
ATOM 1393 C C . ASP A 1 180 ? -13.004 3.192 1.618 1.00 93.62 180 ASP A C 1
ATOM 1395 O O . ASP A 1 180 ? -13.640 3.335 2.659 1.00 93.62 180 ASP A O 1
ATOM 1399 N N . ALA A 1 181 ? -12.487 2.010 1.268 1.00 92.81 181 ALA A N 1
ATOM 1400 C CA . ALA A 1 181 ? -12.630 0.817 2.098 1.00 92.81 181 ALA A CA 1
ATOM 1401 C C . ALA A 1 181 ? -11.938 0.975 3.460 1.00 92.81 181 ALA A C 1
ATOM 1403 O O . ALA A 1 181 ? -12.504 0.606 4.487 1.00 92.81 181 ALA A O 1
ATOM 1404 N N . TYR A 1 182 ? -10.726 1.533 3.469 1.00 92.50 182 TYR A N 1
ATOM 1405 C CA . TYR A 1 182 ? -9.991 1.844 4.689 1.00 92.50 182 TYR A CA 1
ATOM 1406 C C . TYR A 1 182 ? -10.749 2.853 5.559 1.00 92.50 182 TYR A C 1
ATOM 1408 O O . TYR A 1 182 ? -10.980 2.575 6.734 1.00 92.50 182 TYR A O 1
ATOM 1416 N N . LEU A 1 183 ? -11.201 3.973 4.992 1.00 92.50 183 LEU A N 1
ATOM 1417 C CA . LEU A 1 183 ? -11.948 4.988 5.734 1.00 92.50 183 LEU A CA 1
ATOM 1418 C C . LEU A 1 183 ? -13.259 4.428 6.295 1.00 92.50 183 LEU A C 1
ATOM 1420 O O . LEU A 1 183 ? -13.529 4.614 7.476 1.00 92.50 183 LEU A O 1
ATOM 1424 N N . GLY A 1 184 ? -14.010 3.654 5.506 1.00 93.12 184 GLY A N 1
ATOM 1425 C CA . GLY A 1 184 ? -15.215 2.983 5.998 1.00 93.12 184 GLY A CA 1
ATOM 1426 C C . GLY A 1 184 ? -14.925 2.000 7.138 1.00 93.12 184 GLY A C 1
ATOM 1427 O O . GLY A 1 184 ? -15.695 1.906 8.087 1.00 93.12 184 GLY A O 1
ATOM 1428 N N . SER A 1 185 ? -13.778 1.312 7.106 1.00 93.81 185 SER A N 1
ATOM 1429 C CA . SER A 1 185 ? -13.372 0.438 8.215 1.00 93.81 185 SER A CA 1
ATOM 1430 C C . SER A 1 185 ? -12.973 1.196 9.483 1.00 93.81 185 SER A C 1
ATOM 1432 O O . SER A 1 185 ? -13.126 0.651 10.574 1.00 93.81 185 SER A O 1
ATOM 1434 N N . LEU A 1 186 ? -12.483 2.436 9.356 1.00 94.25 186 LEU A N 1
ATOM 1435 C CA . LEU A 1 186 ? -12.258 3.307 10.508 1.00 94.25 186 LEU A CA 1
ATOM 1436 C C . LEU A 1 186 ? -13.581 3.784 11.098 1.00 94.25 186 LEU A C 1
ATOM 1438 O O . LEU A 1 186 ? -13.718 3.740 12.313 1.00 94.25 186 LEU A O 1
ATOM 1442 N N . ASP A 1 187 ? -14.548 4.176 10.265 1.00 93.12 187 ASP A N 1
ATOM 1443 C CA . ASP A 1 187 ? -15.885 4.564 10.731 1.00 93.12 187 ASP A CA 1
ATOM 1444 C C . ASP A 1 187 ? -16.526 3.404 11.521 1.00 93.12 187 ASP A C 1
ATOM 1446 O O . ASP A 1 187 ? -16.921 3.562 12.674 1.00 93.12 187 ASP A O 1
ATOM 1450 N N . GLU A 1 188 ? -16.492 2.190 10.964 1.00 94.31 188 GLU A N 1
ATOM 1451 C CA . GLU A 1 188 ? -16.972 0.983 11.644 1.00 94.31 188 GLU A CA 1
ATOM 1452 C C . GLU A 1 188 ? -16.225 0.646 12.945 1.00 94.31 188 GLU A C 1
ATOM 1454 O O . GLU A 1 188 ? -16.811 0.059 13.860 1.00 94.31 188 GLU A O 1
ATOM 1459 N N . LEU A 1 189 ? -14.915 0.908 12.998 1.00 95.62 189 LEU A N 1
ATOM 1460 C CA . LEU A 1 189 ? -14.102 0.687 14.191 1.00 95.62 189 LEU A CA 1
ATOM 1461 C C . LEU A 1 189 ? -14.447 1.713 15.272 1.00 95.62 189 LEU A C 1
ATOM 1463 O O . LEU A 1 189 ? -14.594 1.331 16.429 1.00 95.62 189 LEU A O 1
ATOM 1467 N N . THR A 1 190 ? -14.605 2.981 14.901 1.00 93.75 190 THR A N 1
ATOM 1468 C CA . THR A 1 190 ? -15.025 4.052 15.808 1.00 93.75 190 THR A CA 1
ATOM 1469 C C . THR A 1 190 ? -16.380 3.729 16.423 1.00 93.75 190 THR A C 1
ATOM 1471 O O . THR A 1 190 ? -16.4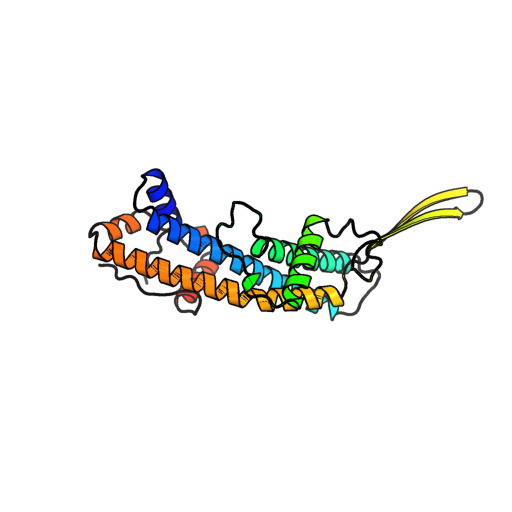98 3.765 17.644 1.00 93.75 190 THR A O 1
ATOM 1474 N N . ASP A 1 191 ? -17.366 3.331 15.615 1.00 94.00 191 ASP A N 1
ATOM 1475 C CA . ASP A 1 191 ? -18.694 2.954 16.114 1.00 94.00 191 ASP A CA 1
ATOM 1476 C C . ASP A 1 191 ? -18.613 1.795 17.120 1.00 94.00 191 ASP A C 1
ATOM 1478 O O . ASP A 1 191 ? -19.286 1.801 18.150 1.00 94.00 191 ASP A O 1
ATOM 1482 N N . ALA A 1 192 ? -17.755 0.805 16.851 1.00 95.56 192 ALA A N 1
ATOM 1483 C CA . ALA A 1 192 ? -17.550 -0.321 17.756 1.00 95.56 192 ALA A CA 1
ATOM 1484 C C . ALA A 1 192 ? -16.849 0.093 19.059 1.00 95.56 192 ALA A C 1
ATOM 1486 O O . ALA A 1 192 ? -17.231 -0.378 20.124 1.00 95.56 192 ALA A O 1
ATOM 1487 N N . LEU A 1 193 ? -15.846 0.972 18.992 1.00 95.12 193 LEU A N 1
ATOM 1488 C CA . LEU A 1 193 ? -15.171 1.502 20.180 1.00 95.12 193 LEU A CA 1
ATOM 1489 C C . LEU A 1 193 ? -16.125 2.337 21.040 1.00 95.12 193 LEU A C 1
ATOM 1491 O O . LEU A 1 193 ? -16.122 2.184 22.257 1.00 95.12 193 LEU A O 1
ATOM 1495 N N . GLN A 1 194 ? -16.954 3.176 20.414 1.00 93.44 194 GLN A N 1
ATOM 1496 C CA . GLN A 1 194 ? -17.948 3.987 21.115 1.00 93.44 194 GLN A CA 1
ATOM 1497 C C . GLN A 1 194 ? -19.001 3.109 21.796 1.00 93.44 194 GLN A C 1
ATOM 1499 O O . GLN A 1 194 ? -19.305 3.322 22.964 1.00 93.44 194 GLN A O 1
ATOM 1504 N N . LEU A 1 195 ? -19.504 2.079 21.107 1.00 93.94 195 LEU A N 1
ATOM 1505 C CA . LEU A 1 195 ? -20.459 1.138 21.691 1.00 93.94 195 LEU A CA 1
ATOM 1506 C C . LEU A 1 195 ? -19.897 0.442 22.939 1.00 93.94 195 LEU A C 1
ATOM 1508 O O . LEU A 1 195 ? -20.598 0.327 23.943 1.00 93.94 195 LEU A O 1
ATOM 1512 N N . GLU A 1 196 ? -18.649 -0.028 22.891 1.00 94.62 196 GLU A N 1
ATOM 1513 C CA . GLU A 1 196 ? -18.011 -0.670 24.048 1.00 94.62 196 GLU A CA 1
ATOM 1514 C C . GLU A 1 196 ? -17.765 0.333 25.183 1.00 94.62 196 GLU A C 1
ATOM 1516 O O . GLU A 1 196 ? -18.027 0.010 26.338 1.00 94.62 196 GLU A O 1
ATOM 1521 N N . ALA A 1 197 ? -17.359 1.568 24.875 1.00 92.62 197 ALA A N 1
ATOM 1522 C CA . ALA A 1 197 ? -17.202 2.624 25.877 1.00 92.62 197 ALA A CA 1
ATOM 1523 C C . ALA A 1 197 ? -18.532 2.984 26.570 1.00 92.62 197 ALA A C 1
ATOM 1525 O O . ALA A 1 197 ? -18.564 3.177 27.784 1.00 92.62 197 ALA A O 1
ATOM 1526 N N . ASP A 1 198 ? -19.640 3.020 25.824 1.00 91.75 198 ASP A N 1
ATOM 1527 C CA . ASP A 1 198 ? -20.968 3.343 26.362 1.00 91.75 198 ASP A CA 1
ATOM 1528 C C . ASP A 1 198 ? -21.562 2.208 27.211 1.00 91.75 198 ASP A C 1
ATOM 1530 O O . ASP A 1 198 ? -22.382 2.446 28.102 1.00 91.75 198 ASP A O 1
ATOM 1534 N N . THR A 1 199 ? -21.194 0.959 26.917 1.00 93.31 199 THR A N 1
ATOM 1535 C CA . THR A 1 199 ? -21.800 -0.231 27.535 1.00 93.31 199 THR A CA 1
ATOM 1536 C C . THR A 1 199 ? -20.942 -0.863 28.626 1.00 93.31 199 THR A C 1
ATOM 1538 O O . THR A 1 199 ? -21.479 -1.571 29.482 1.00 93.31 199 THR A O 1
ATOM 1541 N N . ASN A 1 200 ? -19.638 -0.590 28.640 1.00 92.25 200 ASN A N 1
ATOM 1542 C CA . ASN A 1 200 ? -18.693 -1.115 29.612 1.00 92.25 200 ASN A CA 1
ATOM 1543 C C . ASN A 1 200 ? -17.874 0.024 30.237 1.00 92.25 200 ASN A C 1
ATOM 1545 O O . ASN A 1 200 ? -16.929 0.534 29.639 1.00 92.25 200 ASN A O 1
ATOM 1549 N N . ALA A 1 201 ? -18.209 0.368 31.484 1.00 90.88 201 ALA A N 1
ATOM 1550 C CA . ALA A 1 201 ? -17.561 1.449 32.228 1.00 90.88 201 ALA A CA 1
ATOM 1551 C C . ALA A 1 201 ? -16.042 1.251 32.403 1.00 90.88 201 ALA A C 1
ATOM 1553 O O . ALA A 1 201 ? -15.309 2.233 32.473 1.00 90.88 201 ALA A O 1
ATOM 1554 N N . ASP A 1 202 ? -15.566 0.002 32.410 1.00 91.81 202 ASP A N 1
ATOM 1555 C CA . ASP A 1 202 ? -14.147 -0.326 32.590 1.00 91.81 202 ASP A CA 1
ATOM 1556 C C . ASP A 1 202 ? -13.383 -0.387 31.249 1.00 91.81 202 ASP A C 1
ATOM 1558 O O . ASP A 1 202 ? -12.180 -0.655 31.215 1.00 91.81 202 ASP A O 1
ATOM 1562 N N . PHE A 1 203 ? -14.053 -0.165 30.111 1.00 92.88 203 PHE A N 1
ATOM 1563 C CA . PHE A 1 203 ? -13.434 -0.312 28.791 1.00 92.88 203 PHE A CA 1
ATOM 1564 C C . PHE A 1 203 ? -12.343 0.735 28.525 1.00 92.88 203 PHE A C 1
ATOM 1566 O O . PHE A 1 203 ? -11.299 0.416 27.951 1.00 92.88 203 PHE A O 1
ATOM 1573 N N . SER A 1 204 ? -12.535 1.968 28.998 1.00 89.75 204 SER A N 1
ATOM 1574 C CA . SER A 1 204 ? -11.513 3.021 28.921 1.00 89.75 204 SER A CA 1
ATOM 1575 C C . SER A 1 204 ? -10.245 2.642 29.694 1.00 89.75 204 SER A C 1
ATOM 1577 O O . SER A 1 204 ? -9.136 2.823 29.185 1.00 89.75 204 SER A O 1
ATOM 1579 N N . ASP A 1 205 ? -10.395 2.037 30.877 1.00 91.81 205 ASP A N 1
ATOM 1580 C CA . ASP A 1 205 ? -9.271 1.527 31.669 1.00 91.81 205 ASP A CA 1
ATOM 1581 C C . ASP A 1 205 ? -8.565 0.368 30.957 1.00 91.81 205 ASP A C 1
ATOM 1583 O O . ASP A 1 205 ? -7.337 0.261 30.992 1.00 91.81 205 ASP A O 1
ATOM 1587 N N . GLU A 1 206 ? -9.321 -0.488 30.266 1.00 92.56 206 GLU A N 1
ATOM 1588 C CA . GLU A 1 206 ? -8.766 -1.565 29.450 1.00 92.56 206 GLU A CA 1
ATOM 1589 C C . GLU A 1 206 ? -7.913 -1.023 28.292 1.00 92.56 206 GLU A C 1
ATOM 1591 O O . GLU A 1 206 ? -6.788 -1.491 28.107 1.00 92.56 206 GLU A O 1
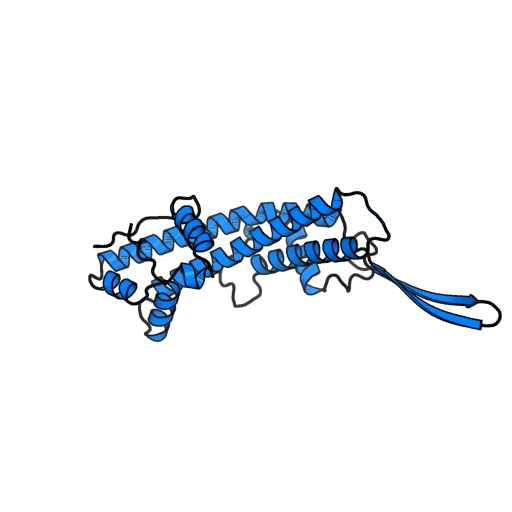ATOM 1596 N N . ILE A 1 207 ? -8.366 0.011 27.571 1.00 93.00 207 ILE A N 1
ATOM 1597 C CA . ILE A 1 207 ? -7.539 0.717 26.572 1.00 93.00 207 ILE A CA 1
ATOM 1598 C C . ILE A 1 207 ? -6.289 1.318 27.237 1.00 93.00 207 ILE A C 1
ATOM 1600 O O . ILE A 1 207 ? -5.178 1.195 26.705 1.00 93.00 207 ILE A O 1
ATOM 1604 N N . GLY A 1 208 ? -6.455 1.911 28.422 1.00 92.81 208 GLY A N 1
ATOM 1605 C CA . GLY A 1 208 ? -5.391 2.524 29.218 1.00 92.81 208 GLY A CA 1
ATOM 1606 C C . GLY A 1 208 ? -4.240 1.578 29.577 1.00 92.81 208 GLY A C 1
ATOM 1607 O O . GLY A 1 208 ? -3.098 2.019 29.722 1.00 92.81 208 GLY A O 1
ATOM 1608 N N . GLN A 1 209 ? -4.495 0.267 29.636 1.00 94.38 209 GLN A N 1
ATOM 1609 C CA . GLN A 1 209 ? -3.477 -0.765 29.885 1.00 94.38 209 GLN A CA 1
ATOM 1610 C C . GLN A 1 209 ? -2.533 -1.000 28.694 1.00 94.38 209 GLN A C 1
ATOM 1612 O O . GLN A 1 209 ? -1.555 -1.742 28.817 1.00 94.38 209 GLN A O 1
ATOM 1617 N N . HIS A 1 210 ? -2.784 -0.357 27.551 1.00 94.50 210 HIS A N 1
ATOM 1618 C CA . HIS A 1 210 ? -2.001 -0.505 26.327 1.00 94.50 210 HIS A CA 1
ATOM 1619 C C . HIS A 1 210 ? -1.391 0.827 25.851 1.00 94.50 210 HIS A C 1
ATOM 1621 O O . HIS A 1 210 ? -1.640 1.237 24.715 1.00 94.50 210 HIS A O 1
ATOM 1627 N N . PRO A 1 211 ? -0.573 1.526 26.661 1.00 94.19 211 PRO A N 1
ATOM 1628 C CA . PRO A 1 211 ? 0.043 2.782 26.241 1.00 94.19 211 PRO A CA 1
ATOM 1629 C C . PRO A 1 211 ? 1.023 2.566 25.079 1.00 94.19 211 PRO A C 1
ATOM 1631 O O . PRO A 1 211 ? 1.777 1.590 25.043 1.00 94.19 211 PRO A O 1
ATOM 1634 N N . LEU A 1 212 ? 1.046 3.506 24.134 1.00 92.88 212 LEU A N 1
ATOM 1635 C CA . LEU A 1 212 ? 1.971 3.524 23.006 1.00 92.88 212 LEU A CA 1
ATOM 1636 C C . LEU A 1 212 ? 2.952 4.690 23.135 1.00 92.88 212 LEU A C 1
ATOM 1638 O O . LEU A 1 212 ? 2.577 5.859 23.053 1.00 92.88 212 LEU A O 1
ATOM 1642 N N . ASN A 1 213 ? 4.244 4.371 23.227 1.00 91.44 213 ASN A N 1
ATOM 1643 C CA . ASN A 1 213 ? 5.285 5.358 22.965 1.00 91.44 213 ASN A CA 1
ATOM 1644 C C . ASN A 1 213 ? 5.416 5.553 21.446 1.00 91.44 213 ASN A C 1
ATOM 1646 O O . ASN A 1 213 ? 6.124 4.804 20.767 1.00 91.44 213 ASN A O 1
ATOM 1650 N N . LEU A 1 214 ? 4.702 6.551 20.921 1.00 90.00 214 LEU A N 1
ATOM 1651 C CA . LEU A 1 214 ? 4.641 6.809 19.485 1.00 90.00 214 LEU A CA 1
ATOM 1652 C C . LEU A 1 214 ? 6.013 7.171 18.896 1.00 90.00 214 LEU A C 1
ATOM 1654 O O . LEU A 1 214 ? 6.338 6.706 17.811 1.00 90.00 214 LEU A O 1
ATOM 1658 N N . ALA A 1 215 ? 6.848 7.924 19.616 1.00 91.25 215 ALA A N 1
ATOM 1659 C CA . ALA A 1 215 ? 8.191 8.291 19.158 1.00 91.25 215 ALA A CA 1
ATOM 1660 C C . ALA A 1 215 ? 9.106 7.073 19.000 1.00 91.25 215 ALA A C 1
ATOM 1662 O O . ALA A 1 215 ? 9.812 6.949 17.997 1.00 91.25 215 ALA A O 1
ATOM 1663 N N . LEU A 1 216 ? 9.046 6.135 19.950 1.00 91.75 216 LEU A N 1
ATOM 1664 C CA . LEU A 1 216 ? 9.780 4.875 19.856 1.00 91.75 216 LEU A CA 1
ATOM 1665 C C . LEU A 1 216 ? 9.292 4.037 18.666 1.00 91.75 216 LEU A C 1
ATOM 1667 O O . LEU A 1 216 ? 10.110 3.509 17.914 1.00 91.75 216 LEU A O 1
ATOM 1671 N N . PHE A 1 217 ? 7.974 3.946 18.469 1.00 91.38 217 PHE A N 1
ATOM 1672 C CA . PHE A 1 217 ? 7.384 3.207 17.350 1.00 91.38 217 PHE A CA 1
ATOM 1673 C C . PHE A 1 217 ? 7.758 3.814 15.989 1.00 91.38 217 PHE A C 1
ATOM 1675 O O . PHE A 1 217 ? 8.201 3.101 15.089 1.00 91.38 217 PHE A O 1
ATOM 1682 N N . MET A 1 218 ? 7.661 5.140 15.866 1.00 91.00 218 MET A N 1
ATOM 1683 C CA . MET A 1 218 ? 8.001 5.901 14.658 1.00 91.00 218 MET A CA 1
ATOM 1684 C C . MET A 1 218 ? 9.514 6.097 14.470 1.00 91.00 218 MET A C 1
ATOM 1686 O O . MET A 1 218 ? 9.942 6.696 13.484 1.00 91.00 218 MET A O 1
ATOM 1690 N N . LYS A 1 219 ? 10.338 5.592 15.402 1.00 92.94 219 LYS A N 1
ATOM 1691 C CA . LYS A 1 219 ? 11.810 5.684 15.425 1.00 92.94 219 LYS A CA 1
ATOM 1692 C C . LYS A 1 219 ? 12.374 7.114 15.456 1.00 92.94 219 LYS A C 1
ATOM 1694 O O . LYS A 1 219 ? 13.580 7.286 15.298 1.00 92.94 219 LYS A O 1
ATOM 1699 N N . SER A 1 220 ? 11.537 8.133 15.653 1.00 92.94 220 SER A N 1
ATOM 1700 C CA . SER A 1 220 ? 11.941 9.528 15.856 1.00 92.94 220 SER A CA 1
ATOM 1701 C C . SER A 1 220 ? 10.781 10.368 16.401 1.00 92.94 220 SER A C 1
ATOM 1703 O O . SER A 1 220 ? 9.617 10.090 16.109 1.00 92.94 220 SER A O 1
ATOM 1705 N N . GLU A 1 221 ? 11.103 11.429 17.146 1.00 91.88 221 GLU A N 1
ATOM 1706 C CA . GLU A 1 221 ? 10.112 12.415 17.611 1.00 91.88 221 GLU A CA 1
ATOM 1707 C C . GLU A 1 221 ? 9.486 13.178 16.441 1.00 91.88 221 GLU A C 1
ATOM 1709 O O . GLU A 1 221 ? 8.274 13.350 16.392 1.00 91.88 221 GLU A O 1
ATOM 1714 N N . GLN A 1 222 ? 10.292 13.555 15.443 1.00 91.00 222 GLN A N 1
ATOM 1715 C CA . GLN A 1 222 ? 9.796 14.273 14.270 1.00 91.00 222 GLN A CA 1
ATOM 1716 C C . GLN A 1 222 ? 8.707 13.479 13.532 1.00 91.00 222 GLN A C 1
ATOM 1718 O O . GLN A 1 222 ? 7.644 14.025 13.243 1.00 91.00 222 GLN A O 1
ATOM 1723 N N . ALA A 1 223 ? 8.942 12.190 13.263 1.00 88.00 223 ALA A N 1
ATOM 1724 C CA . ALA A 1 223 ? 7.953 11.348 12.595 1.00 88.00 223 ALA A CA 1
ATOM 1725 C C . ALA A 1 223 ? 6.704 11.120 13.465 1.00 88.00 223 ALA A C 1
ATOM 1727 O O . ALA A 1 223 ? 5.598 11.021 12.938 1.00 88.00 223 ALA A O 1
ATOM 1728 N N . ALA A 1 224 ? 6.850 11.073 14.794 1.00 88.62 224 ALA A N 1
ATOM 1729 C CA . ALA A 1 224 ? 5.707 11.015 15.702 1.00 88.62 224 ALA A CA 1
ATOM 1730 C C . ALA A 1 224 ? 4.885 12.311 15.687 1.00 88.62 224 ALA A C 1
ATOM 1732 O O . ALA A 1 224 ? 3.660 12.247 15.674 1.00 88.62 224 ALA A O 1
ATOM 1733 N N . ASP A 1 225 ? 5.526 13.476 15.625 1.00 88.56 225 ASP A N 1
ATOM 1734 C CA . ASP A 1 225 ? 4.836 14.765 15.524 1.00 88.56 225 ASP A CA 1
ATOM 1735 C C . ASP A 1 225 ? 4.142 14.956 14.174 1.00 88.56 225 ASP A C 1
ATOM 1737 O O . ASP A 1 225 ? 3.078 15.570 14.101 1.00 88.56 225 ASP A O 1
ATOM 1741 N N . GLU A 1 226 ? 4.729 14.450 13.090 1.00 86.88 226 GLU A N 1
ATOM 1742 C CA . GLU A 1 226 ? 4.081 14.393 11.775 1.00 86.88 226 GLU A CA 1
ATOM 1743 C C . GLU A 1 226 ? 2.866 13.456 11.802 1.00 86.88 226 GLU A C 1
ATOM 1745 O O . GLU A 1 226 ? 1.790 13.839 11.341 1.00 86.88 226 GLU A O 1
ATOM 1750 N N . ALA A 1 227 ? 2.997 12.279 12.423 1.00 85.88 227 ALA A N 1
ATOM 1751 C CA . ALA A 1 227 ? 1.886 11.351 12.603 1.00 85.88 227 ALA A CA 1
ATOM 1752 C C . ALA A 1 227 ? 0.755 11.974 13.433 1.00 85.88 227 ALA A C 1
ATOM 1754 O O . ALA A 1 227 ? -0.391 11.925 13.001 1.00 85.88 227 ALA A O 1
ATOM 1755 N N . ARG A 1 228 ? 1.056 12.630 14.564 1.00 85.25 228 ARG A N 1
ATOM 1756 C CA . ARG A 1 228 ? 0.059 13.344 15.387 1.00 85.25 228 ARG A CA 1
ATOM 1757 C C . ARG A 1 228 ? -0.680 14.409 14.585 1.00 85.25 228 ARG A C 1
ATOM 1759 O O . ARG A 1 228 ? -1.901 14.424 14.588 1.00 85.25 228 ARG A O 1
ATOM 1766 N N . ARG A 1 229 ? 0.041 15.235 13.822 1.00 84.12 229 ARG A N 1
ATOM 1767 C CA . ARG A 1 229 ? -0.572 16.250 12.946 1.00 84.12 229 ARG A CA 1
ATOM 1768 C C . ARG A 1 229 ? -1.485 15.649 11.875 1.00 84.12 229 ARG A C 1
ATOM 1770 O O . ARG A 1 229 ? -2.411 16.314 11.425 1.00 84.12 229 ARG A O 1
ATOM 1777 N N . SER A 1 230 ? -1.247 14.402 11.467 1.00 79.75 230 SER A N 1
ATOM 1778 C CA . SER A 1 230 ? -2.119 13.713 10.513 1.00 79.75 230 SER A CA 1
ATOM 1779 C C . SER A 1 230 ? -3.462 13.269 11.112 1.00 79.75 230 SER A C 1
ATOM 1781 O O . SER A 1 230 ? -4.398 13.050 10.342 1.00 79.75 230 SER A O 1
ATOM 1783 N N . PHE A 1 231 ? -3.602 13.199 12.445 1.00 76.38 231 PHE A N 1
ATOM 1784 C CA . PHE A 1 231 ? -4.892 12.914 13.095 1.00 76.38 231 PHE A CA 1
ATOM 1785 C C . PHE A 1 231 ? -5.913 14.038 12.893 1.00 76.38 231 PHE A C 1
ATOM 1787 O O . PHE A 1 231 ? -7.106 13.768 12.848 1.00 76.38 231 PHE A O 1
ATOM 1794 N N . ASP A 1 232 ? -5.456 15.270 12.670 1.00 68.12 232 ASP A N 1
ATOM 1795 C CA . ASP A 1 232 ? -6.328 16.398 12.322 1.00 68.12 232 ASP A CA 1
ATOM 1796 C C . ASP A 1 232 ? -6.636 16.466 10.809 1.00 68.12 232 ASP A C 1
ATOM 1798 O O . ASP A 1 232 ? -7.238 17.425 10.324 1.00 68.12 232 ASP A O 1
ATOM 1802 N N . SER A 1 233 ? -6.194 15.469 10.031 1.00 68.12 233 SER A N 1
ATOM 1803 C CA . SER A 1 233 ? -6.345 15.415 8.571 1.00 68.12 233 SER A CA 1
ATOM 1804 C C . SER A 1 233 ? -7.389 14.386 8.118 1.00 68.12 233 SER A C 1
ATOM 1806 O O . SER A 1 233 ? -7.947 13.633 8.909 1.00 68.12 233 SER A O 1
ATOM 1808 N N . GLU A 1 234 ? -7.598 14.277 6.802 1.00 63.59 234 GLU A N 1
ATOM 1809 C CA . GLU A 1 234 ? -8.518 13.313 6.170 1.00 63.59 234 GLU A CA 1
ATOM 1810 C C . GLU A 1 234 ? -8.166 11.821 6.382 1.00 63.59 234 GLU A C 1
ATOM 1812 O O . GLU A 1 234 ? -8.839 10.953 5.823 1.00 63.59 234 GLU A O 1
ATOM 1817 N N . HIS A 1 235 ? -7.099 11.510 7.123 1.00 60.75 235 HIS A N 1
ATOM 1818 C CA . HIS A 1 235 ? -6.616 10.146 7.375 1.00 60.75 235 HIS A CA 1
ATOM 1819 C C . HIS A 1 235 ? -7.110 9.561 8.705 1.00 60.75 235 HIS A C 1
ATOM 1821 O O . HIS A 1 235 ? -6.963 8.360 8.921 1.00 60.75 235 HIS A O 1
ATOM 1827 N N . ALA A 1 236 ? -7.714 10.378 9.571 1.00 68.94 236 ALA A N 1
ATOM 1828 C CA . ALA A 1 236 ? -8.386 9.931 10.785 1.00 68.94 236 ALA A CA 1
ATOM 1829 C C . ALA A 1 236 ? -9.899 10.156 10.677 1.00 68.94 236 ALA A C 1
ATOM 1831 O O . ALA A 1 236 ? -10.377 11.026 9.944 1.00 68.94 236 ALA A O 1
ATOM 1832 N N . ARG A 1 237 ? -10.668 9.330 11.388 1.00 72.00 237 ARG A N 1
ATOM 1833 C CA . ARG A 1 237 ? -12.130 9.352 11.358 1.00 72.00 237 ARG A CA 1
ATOM 1834 C C . ARG A 1 237 ? -12.718 9.173 12.744 1.00 72.00 237 ARG A C 1
ATOM 1836 O O . ARG A 1 237 ? -12.217 8.379 13.534 1.00 72.00 237 ARG A O 1
ATOM 1843 N N . GLY A 1 238 ? -13.846 9.848 12.950 1.00 63.19 238 GLY A N 1
ATOM 1844 C CA . GLY A 1 238 ? -14.675 9.691 14.133 1.00 63.19 238 GLY A CA 1
ATOM 1845 C C . GLY A 1 238 ? -14.102 10.337 15.391 1.00 63.19 238 GLY A C 1
ATOM 1846 O O . GLY A 1 238 ? -13.005 10.890 15.398 1.00 63.19 238 GLY A O 1
ATOM 1847 N N . ALA A 1 239 ? -14.890 10.275 16.456 1.00 72.25 239 ALA A N 1
ATOM 1848 C CA . ALA A 1 239 ? -14.490 10.657 17.799 1.00 72.25 239 ALA A CA 1
ATOM 1849 C C . ALA A 1 239 ? -15.089 9.634 18.760 1.00 72.25 239 ALA A C 1
ATOM 1851 O O . ALA A 1 239 ? -16.273 9.318 18.651 1.00 72.25 239 ALA A O 1
ATOM 1852 N N . VAL A 1 240 ? -14.268 9.124 19.673 1.00 68.25 240 VAL A N 1
ATOM 1853 C CA . VAL A 1 240 ? -14.719 8.249 20.756 1.00 68.25 240 VAL A CA 1
ATOM 1854 C C . VAL A 1 240 ? -14.634 9.053 22.042 1.00 68.25 240 VAL A C 1
ATOM 1856 O O . VAL A 1 240 ? -13.579 9.610 22.352 1.00 68.25 240 VAL A O 1
ATOM 1859 N N . ALA A 1 241 ? -15.745 9.160 22.765 1.00 68.12 241 ALA A N 1
ATOM 1860 C CA . ALA A 1 241 ? -15.746 9.826 24.056 1.00 68.12 241 ALA A CA 1
ATOM 1861 C C . ALA A 1 241 ? -14.906 9.015 25.053 1.00 68.12 241 ALA A C 1
ATOM 1863 O O . ALA A 1 241 ? -15.092 7.809 25.191 1.00 68.12 241 ALA A O 1
ATOM 1864 N N . HIS A 1 242 ? -13.998 9.685 25.761 1.00 61.56 242 HIS A N 1
ATOM 1865 C CA . HIS A 1 242 ? -13.333 9.126 26.933 1.00 61.56 242 HIS A CA 1
ATOM 1866 C C . HIS A 1 242 ? -13.784 9.925 28.165 1.00 61.56 242 HIS A C 1
ATOM 1868 O O . HIS A 1 242 ? -13.808 11.160 28.134 1.00 61.56 242 HIS A O 1
ATOM 1874 N N . SER A 1 243 ? -14.174 9.246 29.239 1.00 51.34 243 SER A N 1
ATOM 1875 C CA . SER A 1 243 ? -14.495 9.854 30.540 1.00 51.34 243 SER A CA 1
ATOM 1876 C C . SER A 1 243 ? -13.452 9.470 31.568 1.00 51.34 243 SER A C 1
ATOM 1878 O O . SER A 1 243 ? -13.177 8.252 31.627 1.00 51.34 243 SER A O 1
#

Solvent-accessible surface area (backbone atoms only — not comparable to full-atom values): 13876 Å² total; per-residue (Å²): 127,84,76,80,89,45,61,34,61,66,61,49,25,54,51,28,56,76,72,71,39,64,62,67,54,27,48,34,51,51,48,29,53,52,35,44,52,33,34,51,29,35,52,55,17,51,51,28,46,52,55,37,51,56,58,70,69,46,86,84,59,94,80,46,60,67,56,47,51,50,45,26,50,27,52,53,48,20,40,44,26,40,35,68,43,55,58,68,87,49,87,90,49,86,84,65,72,62,66,87,78,43,53,75,66,51,48,51,48,51,48,53,42,41,48,44,57,71,60,40,80,88,64,48,55,82,75,67,97,64,93,62,68,40,40,47,77,44,82,43,77,48,76,62,87,95,48,74,47,79,48,76,52,76,49,68,55,52,76,52,75,69,54,53,54,51,52,49,55,52,44,66,66,46,44,58,60,36,46,52,52,24,53,52,31,36,46,56,34,38,55,48,52,36,52,44,43,76,74,32,87,62,42,60,59,57,52,62,76,28,70,40,64,51,32,69,74,56,73,31,62,68,54,28,54,53,53,57,59,40,57,81,36,96,84,45,64,79,85,65,86,81,134

Foldseek 3Di:
DPDDFDFDVQVLLVVCVVVVHPPVLSVLSLQLVLLVQLLVLLVLLLVLLVVLVVLVPDDDDVPPPVSLVSNLVSLLSSLQSNCVNAVPPDPSRPDDHCLVVDDPVLNVLNVVSNCCNVCPVVPPDPDDPDDDHQKDKDWDWDDDPPDIDIDIDMDGDSDDPVNSVSSNVSSVSVNVVSVVSSQVSLVVSLVSLQVCVVVPVCSLVSSVVGTDPQCVVLVHPVSSVVVVVCCVDPNHDDDHDDD

Mean predicted aligned error: 8.04 Å